Protein AF-A0A8J2S3T0-F1 (afdb_monomer)

Sequence (363 aa):
MFIMTDKDNEETDAELDESSQEDTEEKEHTSGGTSLLRNNKEVEEIVITAATVTIGGDSPGESNVHGKVVEALSGNKVLSPSDTNSEIYVVRPENTFVSDSNPNYIEIHFPDLLPFGRGGTGETRRIKISRKALLAYMLNLSTRQFQEVDFVLPMYDMVTRQQVSTIGFVRSKIPSHRRGADGSLSTKAEAFGQVSLEDMKKVCEHKINCAKIASKGGTLPPPPVSLDGVAAEFFNDITVATKQNQHSMAAAAENRGGVYAAHNSLGKAHIWFTFCPDDTKSFKILWYALGPDQSAIYKDQIPDGTIRFETLANHPVAGALNFERCLKLAIEYLIGWDRAANAPLKNRGVFGTPSGYLHIVED

Structure (mmCIF, N/CA/C/O backbone):
data_AF-A0A8J2S3T0-F1
#
_entry.id   AF-A0A8J2S3T0-F1
#
loop_
_atom_site.group_PDB
_atom_site.id
_atom_site.type_symbol
_atom_site.label_atom_id
_atom_site.label_alt_id
_atom_site.label_comp_id
_atom_site.label_asym_id
_atom_site.label_entity_id
_atom_site.label_seq_id
_atom_site.pdbx_PDB_ins_code
_atom_site.Cartn_x
_atom_site.Cartn_y
_atom_site.Cartn_z
_atom_site.occupancy
_atom_site.B_iso_or_equiv
_atom_site.auth_seq_id
_atom_site.auth_comp_id
_atom_site.auth_asym_id
_atom_site.auth_atom_id
_atom_site.pdbx_PDB_model_num
ATOM 1 N N . MET A 1 1 ? 13.978 -41.117 15.563 1.00 31.66 1 MET A N 1
ATOM 2 C CA . MET A 1 1 ? 14.519 -41.761 16.776 1.00 31.66 1 MET A CA 1
ATOM 3 C C . MET A 1 1 ? 16.031 -41.759 16.663 1.00 31.66 1 MET A C 1
ATOM 5 O O . MET A 1 1 ? 16.544 -42.601 15.953 1.00 31.66 1 MET A O 1
ATOM 9 N N . PHE A 1 2 ? 16.690 -40.771 17.266 1.00 21.70 2 PHE A N 1
ATOM 10 C CA . PHE A 1 2 ? 18.072 -40.766 17.772 1.00 21.70 2 PHE A CA 1
ATOM 11 C C . PHE A 1 2 ? 18.217 -39.452 18.568 1.00 21.70 2 PHE A C 1
ATOM 13 O O . PHE A 1 2 ? 17.563 -38.466 18.230 1.00 21.70 2 PHE A O 1
ATOM 20 N N . ILE A 1 3 ? 18.953 -39.485 19.677 1.00 20.75 3 ILE A N 1
ATOM 21 C CA . ILE A 1 3 ? 19.110 -38.412 20.682 1.00 20.75 3 ILE A CA 1
ATOM 22 C C . ILE A 1 3 ? 20.611 -38.348 21.030 1.00 20.75 3 ILE A C 1
ATOM 24 O O . ILE A 1 3 ? 21.311 -39.323 20.758 1.00 20.75 3 ILE A O 1
ATOM 28 N N . MET A 1 4 ? 21.032 -37.279 21.723 1.00 23.12 4 MET A N 1
ATOM 29 C CA . MET A 1 4 ? 22.310 -37.089 22.446 1.00 23.12 4 MET A CA 1
ATOM 30 C C . MET A 1 4 ? 23.426 -36.426 21.609 1.00 23.12 4 MET A C 1
ATOM 32 O O . MET A 1 4 ? 23.560 -36.731 20.429 1.00 23.12 4 MET A O 1
ATOM 36 N N . THR A 1 5 ? 24.244 -35.506 22.144 1.00 24.23 5 THR A N 1
ATOM 37 C CA . THR A 1 5 ? 24.280 -34.863 23.488 1.00 24.23 5 THR A CA 1
ATOM 38 C C . THR A 1 5 ? 25.159 -33.611 23.442 1.00 24.23 5 THR A C 1
ATOM 40 O O . THR A 1 5 ? 26.136 -33.605 22.696 1.00 24.23 5 THR A O 1
ATOM 43 N N . ASP A 1 6 ? 24.895 -32.640 24.318 1.00 24.62 6 ASP A N 1
ATOM 44 C CA . ASP A 1 6 ? 25.883 -31.631 24.721 1.00 24.62 6 ASP A CA 1
ATOM 45 C C . ASP A 1 6 ? 27.062 -32.258 25.480 1.00 24.62 6 ASP A C 1
ATOM 47 O O . ASP A 1 6 ? 26.906 -33.285 26.154 1.00 24.62 6 ASP A O 1
ATOM 51 N N . LYS A 1 7 ? 28.222 -31.595 25.430 1.00 26.06 7 LYS A N 1
ATOM 52 C CA . LYS A 1 7 ? 29.183 -31.611 26.536 1.00 26.06 7 LYS A CA 1
ATOM 53 C C . LYS A 1 7 ? 30.126 -30.415 26.481 1.00 26.06 7 LYS A C 1
ATOM 55 O O . LYS A 1 7 ? 30.784 -30.185 25.469 1.00 26.06 7 LYS A O 1
ATOM 60 N N . ASP A 1 8 ? 30.182 -29.716 27.602 1.00 23.73 8 ASP A N 1
ATOM 61 C CA . ASP A 1 8 ? 31.042 -28.570 27.868 1.00 23.73 8 ASP A CA 1
ATOM 62 C C . ASP A 1 8 ? 32.516 -28.973 28.018 1.00 23.73 8 ASP A C 1
ATOM 64 O O . ASP A 1 8 ? 32.830 -30.143 28.264 1.00 23.73 8 ASP A O 1
ATOM 68 N N . ASN A 1 9 ? 33.406 -27.982 27.923 1.00 26.11 9 ASN A N 1
ATOM 69 C CA . ASN A 1 9 ? 34.653 -27.950 28.688 1.00 26.11 9 ASN A CA 1
ATOM 70 C C . ASN A 1 9 ? 35.215 -26.514 28.743 1.00 26.11 9 ASN A C 1
ATOM 72 O O . ASN A 1 9 ? 35.666 -25.966 27.737 1.00 26.11 9 ASN A O 1
ATOM 76 N N . GLU A 1 10 ? 35.195 -25.957 29.951 1.00 23.69 10 GLU A N 1
ATOM 77 C CA . GLU A 1 10 ? 36.091 -24.920 30.489 1.00 23.69 10 GLU A CA 1
ATOM 78 C C . GLU A 1 10 ? 37.574 -25.412 30.398 1.00 23.69 10 GLU A C 1
ATOM 80 O O . GLU A 1 10 ? 37.806 -26.604 30.176 1.00 23.69 10 GLU A O 1
ATOM 85 N N . GLU A 1 11 ? 38.661 -24.639 30.534 1.00 24.61 11 GLU A N 1
ATOM 86 C CA . GLU A 1 11 ? 38.903 -23.221 30.869 1.00 24.61 11 GLU A CA 1
ATOM 87 C C . GLU A 1 11 ? 40.374 -22.843 30.508 1.00 24.61 11 GLU A C 1
ATOM 89 O O . GLU A 1 11 ? 41.080 -23.646 29.898 1.00 24.61 11 GLU A O 1
ATOM 94 N N . THR A 1 12 ? 40.829 -21.671 30.987 1.00 25.02 12 THR A N 1
ATOM 95 C CA . THR A 1 12 ? 42.215 -21.178 31.218 1.00 25.02 12 THR A CA 1
ATOM 96 C C . THR A 1 12 ? 42.825 -20.179 30.226 1.00 25.02 12 THR A C 1
ATOM 98 O O . THR A 1 12 ? 43.633 -20.526 29.366 1.00 25.02 12 THR A O 1
ATOM 101 N N . ASP A 1 13 ? 42.437 -18.916 30.409 1.00 23.12 13 ASP A N 1
ATOM 102 C CA . ASP A 1 13 ? 43.277 -17.790 30.860 1.00 23.12 13 ASP A CA 1
ATOM 103 C C . ASP A 1 13 ? 44.705 -17.595 30.322 1.00 23.12 13 ASP A C 1
ATOM 105 O O . ASP A 1 13 ? 45.625 -18.381 30.557 1.00 23.12 13 ASP A O 1
ATOM 109 N N . ALA A 1 14 ? 44.918 -16.387 29.793 1.00 26.08 14 ALA A N 1
ATOM 110 C CA . ALA A 1 14 ? 46.138 -15.615 30.011 1.00 26.08 14 ALA A CA 1
ATOM 111 C C . ALA A 1 14 ? 45.765 -14.124 30.119 1.00 26.08 14 ALA A C 1
ATOM 113 O O . ALA A 1 14 ? 45.415 -13.492 29.121 1.00 26.08 14 ALA A O 1
ATOM 114 N N . GLU A 1 15 ? 45.810 -13.579 31.336 1.00 24.52 15 GLU A N 1
ATOM 115 C CA . GLU A 1 15 ? 45.625 -12.150 31.617 1.00 24.52 15 GLU A CA 1
ATOM 116 C C . GLU A 1 15 ? 46.751 -11.299 31.005 1.00 24.52 15 GLU A C 1
ATOM 118 O O . GLU A 1 15 ? 47.899 -11.745 30.932 1.00 24.52 15 GLU A O 1
ATOM 123 N N . LEU A 1 16 ? 46.437 -10.043 30.665 1.00 26.28 16 LEU A N 1
ATOM 124 C CA . LEU A 1 16 ? 47.286 -8.884 30.977 1.00 26.28 16 LEU A CA 1
ATOM 125 C C . LEU A 1 16 ? 46.481 -7.570 30.849 1.00 26.28 16 LEU A C 1
ATOM 127 O O . LEU A 1 16 ? 46.079 -7.188 29.750 1.00 26.28 16 LEU A O 1
ATOM 131 N N . ASP A 1 17 ? 46.292 -6.891 31.988 1.00 23.34 17 ASP A N 1
ATOM 132 C CA . ASP A 1 17 ? 45.942 -5.459 32.135 1.00 23.34 17 ASP A CA 1
ATOM 133 C C . ASP A 1 17 ? 46.948 -4.543 31.372 1.00 23.34 17 ASP A C 1
ATOM 135 O O . ASP A 1 17 ? 47.989 -5.019 30.925 1.00 23.34 17 ASP A O 1
ATOM 139 N N . GLU A 1 18 ? 46.810 -3.229 31.129 1.00 26.05 18 GLU A N 1
ATOM 140 C CA . GLU A 1 18 ? 46.060 -2.079 31.690 1.00 26.05 18 GLU A CA 1
ATOM 141 C C . GLU A 1 18 ? 45.753 -1.063 30.545 1.00 26.05 18 GLU A C 1
ATOM 143 O O . GLU A 1 18 ? 46.426 -1.094 29.514 1.00 26.05 18 GLU A O 1
ATOM 148 N N . SER A 1 19 ? 44.897 -0.033 30.653 1.00 23.98 19 SER A N 1
ATOM 149 C CA . SER A 1 19 ? 43.706 0.246 31.487 1.00 23.98 19 SER A CA 1
ATOM 150 C C . SER A 1 19 ? 43.008 1.538 30.984 1.00 23.98 19 SER A C 1
ATOM 152 O O . SER A 1 19 ? 43.646 2.409 30.389 1.00 23.98 19 SER A O 1
ATOM 154 N N . SER A 1 20 ? 41.689 1.685 31.181 1.00 27.42 20 SER A N 1
ATOM 155 C CA . SER A 1 20 ? 40.972 2.975 31.371 1.00 27.42 20 SER A CA 1
ATOM 156 C C . SER A 1 20 ? 39.482 2.732 31.655 1.00 27.42 20 SER A C 1
ATOM 158 O O . SER A 1 20 ? 38.907 1.755 31.187 1.00 27.42 20 SER A O 1
ATOM 160 N N . GLN A 1 21 ? 38.887 3.581 32.498 1.00 26.25 21 GLN A N 1
ATOM 161 C CA . GLN A 1 21 ? 37.640 3.281 33.210 1.00 26.25 21 GLN A CA 1
ATOM 162 C C . GLN A 1 21 ? 36.359 3.436 32.382 1.00 26.25 21 GLN A C 1
ATOM 164 O O . GLN A 1 21 ? 36.278 4.221 31.439 1.00 26.25 21 GLN A O 1
ATOM 169 N N . GLU A 1 22 ? 35.356 2.681 32.823 1.00 23.48 22 GLU A N 1
ATOM 170 C CA . GLU A 1 22 ? 33.966 2.693 32.378 1.00 23.48 22 GLU A CA 1
ATOM 171 C C . GLU A 1 22 ? 33.294 4.060 32.594 1.00 23.48 22 GLU A C 1
ATOM 173 O O . GLU A 1 22 ? 33.450 4.671 33.650 1.00 23.48 22 GLU A O 1
ATOM 178 N N . ASP A 1 23 ? 32.439 4.452 31.648 1.00 24.53 23 ASP A N 1
ATOM 179 C CA . ASP A 1 23 ? 31.187 5.145 31.963 1.00 24.53 23 ASP A CA 1
ATOM 180 C C . ASP A 1 23 ? 30.041 4.244 31.479 1.00 24.53 23 ASP A C 1
ATOM 182 O O . ASP A 1 23 ? 29.960 3.875 30.302 1.00 24.53 23 ASP A O 1
ATOM 186 N N . THR A 1 24 ? 29.184 3.829 32.410 1.00 25.12 24 THR A N 1
ATOM 187 C CA . THR A 1 24 ? 28.168 2.795 32.180 1.00 25.12 24 THR A CA 1
ATOM 188 C C . THR A 1 24 ? 26.857 3.418 31.705 1.00 25.12 24 THR A C 1
ATOM 190 O O . THR A 1 24 ? 26.038 3.843 32.518 1.00 25.12 24 THR A O 1
ATOM 193 N N . GLU A 1 25 ? 26.611 3.425 30.393 1.00 28.55 25 GLU A N 1
ATOM 194 C CA . GLU A 1 25 ? 25.274 3.683 29.838 1.00 28.55 25 GLU A CA 1
ATOM 195 C C . GLU A 1 25 ? 24.584 2.372 29.436 1.00 28.55 25 GLU A C 1
ATOM 197 O O . GLU A 1 25 ? 25.005 1.682 28.501 1.00 28.55 25 GLU A O 1
ATOM 202 N N . GLU A 1 26 ? 23.481 2.049 30.118 1.00 26.92 26 GLU A N 1
ATOM 203 C CA . GLU A 1 26 ? 22.568 0.966 29.742 1.00 26.92 26 GLU A CA 1
ATOM 204 C C . GLU A 1 26 ? 21.943 1.251 28.366 1.00 26.92 26 GLU A C 1
ATOM 206 O O . GLU A 1 26 ? 20.945 1.963 28.239 1.00 26.92 26 GLU A O 1
ATOM 211 N N . LYS A 1 27 ? 22.512 0.676 27.302 1.00 26.28 27 LYS A N 1
ATOM 212 C CA . LYS A 1 27 ? 21.896 0.726 25.972 1.00 26.28 27 LYS A CA 1
ATOM 213 C C . LYS A 1 27 ? 20.780 -0.302 25.861 1.00 26.28 27 LYS A C 1
ATOM 215 O O . LYS A 1 27 ? 21.013 -1.463 25.526 1.00 26.28 27 LYS A O 1
ATOM 220 N N . GLU A 1 28 ? 19.549 0.161 26.066 1.00 26.83 28 GLU A N 1
ATOM 221 C CA . GLU A 1 28 ? 18.355 -0.546 25.607 1.00 26.83 28 GLU A CA 1
ATOM 222 C C . GLU A 1 28 ? 18.508 -0.924 24.123 1.00 26.83 28 GLU A C 1
ATOM 224 O O . GLU A 1 28 ? 18.739 -0.066 23.264 1.00 26.83 28 GLU A O 1
ATOM 229 N N . HIS A 1 29 ? 18.339 -2.209 23.801 1.00 24.81 29 HIS A N 1
ATOM 230 C CA . HIS A 1 29 ? 18.323 -2.698 22.421 1.00 24.81 29 HIS A CA 1
ATOM 231 C C . HIS A 1 29 ? 17.033 -2.273 21.696 1.00 24.81 29 HIS A C 1
ATOM 233 O O . HIS A 1 29 ? 16.142 -3.077 21.423 1.00 24.81 29 HIS A O 1
ATOM 239 N N . THR A 1 30 ? 16.945 -0.992 21.343 1.00 26.95 30 THR A N 1
ATOM 240 C CA . THR A 1 30 ? 15.929 -0.473 20.427 1.00 26.95 30 THR A CA 1
ATOM 241 C C . THR A 1 30 ? 16.407 -0.650 18.985 1.00 26.95 30 THR A C 1
ATOM 243 O O . THR A 1 30 ? 17.335 0.006 18.516 1.00 26.95 30 THR A O 1
ATOM 246 N N . SER A 1 31 ? 15.770 -1.558 18.241 1.00 31.44 31 SER A N 1
ATOM 247 C CA . SER A 1 31 ? 16.001 -1.713 16.800 1.00 31.44 31 SER A CA 1
ATOM 248 C C . SER A 1 31 ? 15.307 -0.583 16.027 1.00 31.44 31 SER A C 1
ATOM 250 O O . SER A 1 31 ? 14.270 -0.781 15.394 1.00 31.44 31 SER A O 1
ATOM 252 N N . GLY A 1 32 ? 15.867 0.620 16.118 1.00 28.81 32 GLY A N 1
ATOM 253 C CA . GLY A 1 32 ? 15.418 1.811 15.409 1.00 28.81 32 GLY A CA 1
ATOM 254 C C . GLY A 1 32 ? 16.594 2.760 15.241 1.00 28.81 32 GLY A C 1
ATOM 255 O O . GLY A 1 32 ? 17.134 3.257 16.224 1.00 28.81 32 GLY A O 1
ATOM 256 N N . GLY A 1 33 ? 17.025 2.982 13.998 1.00 27.86 33 GLY A N 1
ATOM 257 C CA . GLY A 1 33 ? 18.149 3.872 13.720 1.00 27.86 33 GLY A CA 1
ATOM 258 C C . GLY A 1 33 ? 17.879 5.297 14.212 1.00 27.86 33 GLY A C 1
ATOM 259 O O . GLY A 1 33 ? 16.763 5.803 14.106 1.00 27.86 33 GLY A O 1
ATOM 260 N N . THR A 1 34 ? 18.926 5.975 14.681 1.00 29.55 34 THR A N 1
ATOM 261 C CA . THR A 1 34 ? 18.890 7.354 15.210 1.00 29.55 34 THR A CA 1
ATOM 262 C C . THR A 1 34 ? 18.416 8.419 14.205 1.00 29.55 34 THR A C 1
ATOM 264 O O . THR A 1 34 ? 18.167 9.556 14.591 1.00 29.55 34 THR A O 1
ATOM 267 N N . SER A 1 35 ? 18.199 8.046 12.938 1.00 35.81 35 SER A N 1
ATOM 268 C CA . SER A 1 35 ? 17.763 8.893 11.815 1.00 35.81 35 SER A CA 1
ATOM 269 C C . SER A 1 35 ? 16.371 9.541 11.950 1.00 35.81 35 SER A C 1
ATOM 271 O O . SER A 1 35 ? 15.977 10.301 11.064 1.00 35.81 35 SER A O 1
ATOM 273 N N . LEU A 1 36 ? 15.594 9.234 12.996 1.00 32.06 36 LEU A N 1
ATOM 274 C CA . LEU A 1 36 ? 14.263 9.823 13.228 1.00 32.06 36 LEU A CA 1
ATOM 275 C C . LEU A 1 36 ? 14.232 10.876 14.347 1.00 32.06 36 LEU A C 1
ATOM 277 O O . LEU A 1 36 ? 13.223 11.561 14.507 1.00 32.06 36 LEU A O 1
ATOM 281 N N . LEU A 1 37 ? 15.331 11.058 15.085 1.00 31.27 37 LEU A N 1
ATOM 282 C CA . LEU A 1 37 ? 15.479 12.151 16.046 1.00 31.27 37 LEU A CA 1
ATOM 283 C C . LEU A 1 37 ? 16.106 13.364 15.353 1.00 31.27 37 LEU A C 1
ATOM 285 O O . LEU A 1 37 ? 17.286 13.651 15.544 1.00 31.27 37 LEU A O 1
ATOM 289 N N . ARG A 1 38 ? 15.298 14.079 14.557 1.00 34.69 38 ARG A N 1
ATOM 290 C CA . ARG A 1 38 ? 15.707 15.361 13.962 1.00 34.69 38 ARG A CA 1
ATOM 291 C C . ARG A 1 38 ? 16.149 16.310 15.065 1.00 34.69 38 ARG A C 1
ATOM 293 O O . ARG A 1 38 ? 15.337 16.725 15.895 1.00 34.69 38 ARG A O 1
ATOM 300 N N . ASN A 1 39 ? 17.428 16.652 15.073 1.00 32.75 39 ASN A N 1
ATOM 301 C CA . ASN A 1 39 ? 17.965 17.590 16.044 1.00 32.75 39 ASN A CA 1
ATOM 302 C C . ASN A 1 39 ? 17.693 19.012 15.533 1.00 32.75 39 ASN A C 1
ATOM 304 O O . ASN A 1 39 ? 17.832 19.266 14.340 1.00 32.75 39 ASN A O 1
ATOM 308 N N . ASN A 1 40 ? 17.332 19.966 16.400 1.00 36.84 40 ASN A N 1
ATOM 309 C CA . ASN A 1 40 ? 16.869 21.298 15.957 1.00 36.84 40 ASN A CA 1
ATOM 310 C C . ASN A 1 40 ? 17.893 22.084 15.103 1.00 36.84 40 ASN A C 1
ATOM 312 O O . ASN A 1 40 ? 17.518 23.055 14.457 1.00 36.84 40 ASN A O 1
ATOM 316 N N . LYS A 1 41 ? 19.165 21.660 15.076 1.00 35.00 41 LYS A N 1
ATOM 317 C CA . LYS A 1 41 ? 20.221 22.216 14.215 1.00 35.00 41 LYS A CA 1
ATOM 318 C C . LYS A 1 41 ? 20.139 21.777 12.746 1.00 35.00 41 LYS A C 1
ATOM 320 O O . LYS A 1 41 ? 20.577 22.521 11.882 1.00 35.00 41 LYS A O 1
ATOM 325 N N . GLU A 1 42 ? 19.547 20.622 12.437 1.00 36.06 42 GLU A N 1
ATOM 326 C CA . GLU A 1 42 ? 19.408 20.129 11.049 1.00 36.06 42 GLU A CA 1
ATOM 327 C C . GLU A 1 42 ? 18.385 20.938 10.229 1.00 36.06 42 GLU A C 1
ATOM 329 O O . GLU A 1 42 ? 18.308 20.808 9.011 1.00 36.06 42 GLU A O 1
ATOM 334 N N . VAL A 1 43 ? 17.601 21.799 10.886 1.00 40.97 43 VAL A N 1
ATOM 335 C CA . VAL A 1 43 ? 16.642 22.704 10.234 1.00 40.97 43 VAL A CA 1
ATOM 336 C C . VAL A 1 43 ? 17.351 23.868 9.521 1.00 40.97 43 VAL A C 1
ATOM 338 O O . VAL A 1 43 ? 16.787 24.439 8.591 1.00 40.97 43 VAL A O 1
ATOM 341 N N . GLU A 1 44 ? 18.583 24.209 9.916 1.00 34.72 44 GLU A N 1
ATOM 342 C CA . GLU A 1 44 ? 19.327 25.354 9.364 1.00 34.72 44 GLU A CA 1
ATOM 343 C C . GLU A 1 44 ? 20.124 25.016 8.084 1.00 34.72 44 GLU A C 1
ATOM 345 O O . GLU A 1 44 ? 20.471 25.927 7.335 1.00 34.72 44 GLU A O 1
ATOM 350 N N . GLU A 1 45 ? 20.344 23.730 7.770 1.00 35.16 45 GLU A N 1
ATOM 351 C CA . GLU A 1 45 ? 21.051 23.258 6.558 1.00 35.16 45 GLU A CA 1
ATOM 352 C C . GLU A 1 45 ? 20.135 22.519 5.558 1.00 35.16 45 GLU A C 1
ATOM 354 O O . GLU A 1 45 ? 20.562 21.627 4.823 1.00 35.16 45 GLU A O 1
ATOM 359 N N . ILE A 1 46 ? 18.858 22.911 5.467 1.00 36.09 46 ILE A N 1
ATOM 360 C CA . ILE A 1 46 ? 17.977 22.429 4.392 1.00 36.09 46 ILE A CA 1
ATOM 361 C C . ILE A 1 46 ? 18.404 23.072 3.063 1.00 36.09 46 ILE A C 1
ATOM 363 O O . ILE A 1 46 ? 17.938 24.149 2.685 1.00 36.09 46 ILE A O 1
ATOM 367 N N . VAL A 1 47 ? 19.270 22.383 2.316 1.00 32.34 47 VAL A N 1
ATOM 368 C CA . VAL A 1 47 ? 19.556 22.701 0.910 1.00 32.34 47 VAL A CA 1
ATOM 369 C C . VAL A 1 47 ? 18.327 22.342 0.074 1.00 32.34 47 VAL A C 1
ATOM 371 O O . VAL A 1 47 ? 18.153 21.201 -0.355 1.00 32.34 47 VAL A O 1
ATOM 374 N N . ILE A 1 48 ? 17.455 23.331 -0.141 1.00 31.44 48 ILE A N 1
ATOM 375 C CA . ILE A 1 48 ? 16.250 23.206 -0.970 1.00 31.44 48 ILE A CA 1
ATOM 376 C C . ILE A 1 48 ? 16.676 22.864 -2.403 1.00 31.44 48 ILE A C 1
ATOM 378 O O . ILE A 1 48 ? 17.127 23.726 -3.154 1.00 31.44 48 ILE A O 1
ATOM 382 N N . THR A 1 49 ? 16.547 21.590 -2.770 1.00 33.47 49 THR A N 1
ATOM 383 C CA . THR A 1 49 ? 17.000 21.051 -4.063 1.00 33.47 49 THR A CA 1
ATOM 384 C C . THR A 1 49 ? 15.973 21.278 -5.176 1.00 33.47 49 THR A C 1
ATOM 386 O O . THR A 1 49 ? 16.349 21.403 -6.338 1.00 33.47 49 THR A O 1
ATOM 389 N N . ALA A 1 50 ? 14.695 21.421 -4.812 1.00 30.89 50 ALA A N 1
ATOM 390 C CA . ALA A 1 50 ? 13.617 21.876 -5.681 1.00 30.89 50 ALA A CA 1
ATOM 391 C C . ALA A 1 50 ? 12.692 22.835 -4.911 1.00 30.89 50 ALA A C 1
ATOM 393 O O . ALA A 1 50 ? 12.249 22.535 -3.803 1.00 30.89 50 ALA A O 1
ATOM 394 N N . ALA A 1 51 ? 12.393 23.996 -5.498 1.00 31.50 51 ALA A N 1
ATOM 395 C CA . ALA A 1 51 ? 11.495 24.997 -4.928 1.00 31.50 51 ALA A CA 1
ATOM 396 C C . ALA A 1 51 ? 10.284 25.188 -5.848 1.00 31.50 51 ALA A C 1
ATOM 398 O O . ALA A 1 51 ? 10.343 25.941 -6.819 1.00 31.50 51 ALA A O 1
ATOM 399 N N . THR A 1 52 ? 9.174 24.515 -5.540 1.00 35.53 52 THR A N 1
ATOM 400 C CA . THR A 1 52 ? 7.928 24.707 -6.291 1.00 35.53 52 THR A CA 1
ATOM 401 C C . THR A 1 52 ? 7.238 25.995 -5.850 1.00 35.53 52 THR A C 1
ATOM 403 O O . THR A 1 52 ? 6.793 26.116 -4.709 1.00 35.53 52 THR A O 1
ATOM 406 N N . VAL A 1 53 ? 7.109 26.956 -6.766 1.00 36.75 53 VAL A N 1
ATOM 407 C CA . VAL A 1 53 ? 6.438 28.236 -6.506 1.00 36.75 53 VAL A CA 1
ATOM 408 C C . VAL A 1 53 ? 4.958 28.123 -6.859 1.00 36.75 53 VAL A C 1
ATOM 410 O O . VAL A 1 53 ? 4.572 28.250 -8.021 1.00 36.75 53 VAL A O 1
ATOM 413 N N . THR A 1 54 ? 4.102 27.929 -5.857 1.00 38.75 54 THR A N 1
ATOM 414 C CA . THR A 1 54 ? 2.656 28.051 -6.069 1.00 38.75 54 THR A CA 1
ATOM 415 C C . THR A 1 54 ? 2.239 29.519 -6.012 1.00 38.75 54 THR A C 1
ATOM 417 O O . THR A 1 54 ? 2.332 30.156 -4.967 1.00 38.75 54 THR A O 1
ATOM 420 N N . ILE A 1 55 ? 1.728 30.059 -7.119 1.00 39.88 55 ILE A N 1
ATOM 421 C CA . ILE A 1 55 ? 1.140 31.404 -7.144 1.00 39.88 55 ILE A CA 1
ATOM 422 C C . ILE A 1 55 ? -0.370 31.280 -6.908 1.00 39.88 55 ILE A C 1
ATOM 424 O O . ILE A 1 55 ? -1.145 31.093 -7.845 1.00 39.88 55 ILE A O 1
ATOM 428 N N . GLY A 1 56 ? -0.784 31.365 -5.642 1.00 33.78 56 GLY A N 1
ATOM 429 C CA . GLY A 1 56 ? -2.191 31.473 -5.253 1.00 33.78 56 GLY A CA 1
ATOM 430 C C . GLY A 1 56 ? -2.744 32.865 -5.571 1.00 33.78 56 GLY A C 1
ATOM 431 O O . GLY A 1 56 ? -2.458 33.832 -4.870 1.00 33.78 56 GLY A O 1
ATOM 432 N N . GLY A 1 57 ? -3.526 32.981 -6.644 1.00 35.34 57 GLY A N 1
ATOM 433 C CA . GLY A 1 57 ? -4.114 34.249 -7.078 1.00 35.34 57 GLY A CA 1
ATOM 434 C C . GLY A 1 57 ? -5.373 34.640 -6.303 1.00 35.34 57 GLY A C 1
ATOM 435 O O . GLY A 1 57 ? -6.465 34.550 -6.855 1.00 35.34 57 GLY A O 1
ATOM 436 N N . ASP A 1 58 ? -5.235 35.145 -5.074 1.00 40.62 58 ASP A N 1
ATOM 437 C CA . ASP A 1 58 ? -6.355 35.713 -4.293 1.00 40.62 58 ASP A CA 1
ATOM 438 C C . ASP A 1 58 ? -6.641 37.179 -4.702 1.00 40.62 58 ASP A C 1
ATOM 440 O O . ASP A 1 58 ? -6.717 38.105 -3.896 1.00 40.62 58 ASP A O 1
ATOM 444 N N . SER A 1 59 ? -6.695 37.417 -6.017 1.00 43.44 59 SER A N 1
ATOM 445 C CA . SER A 1 59 ? -6.853 38.736 -6.640 1.00 43.44 59 SER A CA 1
ATOM 446 C C . SER A 1 59 ? -8.129 38.779 -7.483 1.00 43.44 59 SER A C 1
ATOM 448 O O . SER A 1 59 ? -8.352 37.860 -8.275 1.00 43.44 59 SER A O 1
ATOM 450 N N . PRO A 1 60 ? -8.963 39.835 -7.380 1.00 40.91 60 PRO A N 1
ATOM 451 C CA . PRO A 1 60 ? -10.128 39.984 -8.244 1.00 40.91 60 PRO A CA 1
ATOM 452 C C . PRO A 1 60 ? -9.674 40.034 -9.707 1.00 40.91 60 PRO A C 1
ATOM 454 O O . PRO A 1 60 ? -8.700 40.707 -10.050 1.00 40.91 60 PRO A O 1
ATOM 457 N N . GLY A 1 61 ? -10.340 39.251 -10.554 1.00 49.00 61 GLY A N 1
ATOM 458 C CA . GLY A 1 61 ? -9.807 38.895 -11.863 1.00 49.00 61 GLY A CA 1
ATOM 459 C C . GLY A 1 61 ? -9.697 40.073 -12.827 1.00 49.00 61 GLY A C 1
ATOM 460 O O . GLY A 1 61 ? -10.718 40.582 -13.270 1.00 49.00 61 GLY A O 1
ATOM 461 N N . GLU A 1 62 ? -8.465 40.419 -13.214 1.00 43.53 62 GLU A N 1
ATOM 462 C CA . GLU A 1 62 ? -8.172 41.088 -14.497 1.00 43.53 62 GLU A CA 1
ATOM 463 C C . GLU A 1 62 ? -6.698 41.019 -14.956 1.00 43.53 62 GLU A C 1
ATOM 465 O O . GLU A 1 62 ? -6.388 41.442 -16.068 1.00 43.53 62 GLU A O 1
ATOM 470 N N . SER A 1 63 ? -5.772 40.436 -14.177 1.00 46.00 63 SER A N 1
ATOM 471 C CA . SER A 1 63 ? -4.395 40.193 -14.638 1.00 46.00 63 SER A CA 1
ATOM 472 C C . SER A 1 63 ? -4.057 38.699 -14.710 1.00 46.00 63 SER A C 1
ATOM 474 O O . SER A 1 63 ? -4.156 37.960 -13.734 1.00 46.00 63 SER A O 1
ATOM 476 N N . ASN A 1 64 ? -3.629 38.241 -15.891 1.00 46.97 64 ASN A N 1
ATOM 477 C CA . ASN A 1 64 ? -3.078 36.898 -16.081 1.00 46.97 64 ASN A CA 1
ATOM 478 C C . ASN A 1 64 ? -1.625 36.865 -15.571 1.00 46.97 64 ASN A C 1
ATOM 480 O O . ASN A 1 64 ? -0.676 36.905 -16.356 1.00 46.97 64 ASN A O 1
ATOM 484 N N . VAL A 1 65 ? -1.462 36.855 -14.244 1.00 50.78 65 VAL A N 1
ATOM 485 C CA . VAL A 1 65 ? -0.147 36.874 -13.576 1.00 50.78 65 VAL A CA 1
ATOM 486 C C . VAL A 1 65 ? 0.702 35.671 -14.005 1.00 50.78 65 VAL A C 1
ATOM 488 O O . VAL A 1 65 ? 1.882 35.832 -14.306 1.00 50.78 65 VAL A O 1
ATOM 491 N N . HIS A 1 66 ? 0.086 34.491 -14.140 1.00 44.75 66 HIS A N 1
ATOM 492 C CA . HIS A 1 66 ? 0.757 33.276 -14.612 1.00 44.75 66 HIS A CA 1
ATOM 493 C C . HIS A 1 66 ? 1.370 33.447 -16.009 1.00 44.75 66 HIS A C 1
ATOM 495 O O . HIS A 1 66 ? 2.513 33.053 -16.218 1.00 44.75 66 HIS A O 1
ATOM 501 N N . GLY A 1 67 ? 0.654 34.081 -16.948 1.00 45.38 67 GLY A N 1
ATOM 502 C CA . GLY A 1 67 ? 1.173 34.351 -18.293 1.00 45.38 67 GLY A CA 1
ATOM 503 C C . GLY A 1 67 ? 2.452 35.193 -18.279 1.00 45.38 67 GLY A C 1
ATOM 504 O O . GLY A 1 67 ? 3.429 34.826 -18.925 1.00 45.38 67 GLY A O 1
ATOM 505 N N . LYS A 1 68 ? 2.477 36.266 -17.477 1.00 50.78 68 LYS A N 1
ATOM 506 C CA . LYS A 1 68 ? 3.648 37.152 -17.340 1.00 50.78 68 LYS A CA 1
ATOM 507 C C . LYS A 1 68 ? 4.855 36.452 -16.710 1.00 50.78 68 LYS A C 1
ATOM 509 O O . LYS A 1 68 ? 5.980 36.650 -17.156 1.00 50.78 68 LYS A O 1
ATOM 514 N N . VAL A 1 69 ? 4.627 35.626 -15.688 1.00 48.50 69 VAL A N 1
ATOM 515 C CA . VAL A 1 69 ? 5.702 34.895 -14.995 1.00 48.50 69 VAL A CA 1
ATOM 516 C C . VAL A 1 69 ? 6.293 33.797 -15.885 1.00 48.50 69 VAL A C 1
ATOM 518 O O . VAL A 1 69 ? 7.510 33.643 -15.927 1.00 48.50 69 VAL A O 1
ATOM 521 N N . VAL A 1 70 ? 5.468 33.082 -16.660 1.00 48.81 70 VAL A N 1
ATOM 522 C CA . VAL A 1 70 ? 5.955 32.103 -17.651 1.00 48.81 70 VAL A CA 1
ATOM 523 C C . VAL A 1 70 ? 6.766 32.789 -18.755 1.00 48.81 70 VAL A C 1
ATOM 525 O O . VAL A 1 70 ? 7.828 32.295 -19.125 1.00 48.81 70 VAL A O 1
ATOM 528 N N . GLU A 1 71 ? 6.321 33.949 -19.242 1.00 48.47 71 GLU A N 1
ATOM 529 C CA . GLU A 1 71 ? 7.057 34.735 -20.239 1.00 48.47 71 GLU A CA 1
ATOM 530 C C . GLU A 1 71 ? 8.428 35.189 -19.694 1.00 48.47 71 GLU A C 1
ATOM 532 O O . GLU A 1 71 ? 9.443 35.015 -20.370 1.00 48.47 71 GLU A O 1
ATOM 537 N N . ALA A 1 72 ? 8.490 35.635 -18.432 1.00 48.12 72 ALA A N 1
ATOM 538 C CA . ALA A 1 72 ? 9.735 35.998 -17.749 1.00 48.12 72 ALA A CA 1
ATOM 539 C C . ALA A 1 72 ? 10.693 34.808 -17.520 1.00 48.12 72 ALA A C 1
ATOM 541 O O . ALA A 1 72 ? 11.898 34.957 -17.715 1.00 48.12 72 ALA A O 1
ATOM 542 N N . LEU A 1 73 ? 10.179 33.630 -17.145 1.00 46.41 73 LEU A N 1
ATOM 543 C CA . LEU A 1 73 ? 10.984 32.419 -16.910 1.00 46.41 73 LEU A CA 1
ATOM 544 C C . LEU A 1 73 ? 11.444 31.733 -18.207 1.00 46.41 73 LEU A C 1
ATOM 546 O O . LEU A 1 73 ? 12.483 31.079 -18.223 1.00 46.41 73 LEU A O 1
ATOM 550 N N . SER A 1 74 ? 10.701 31.888 -19.307 1.00 45.78 74 SER A N 1
ATOM 551 C CA . SER A 1 74 ? 11.051 31.300 -20.610 1.00 45.78 74 SER A CA 1
ATOM 552 C C . SER A 1 74 ? 12.237 31.985 -21.311 1.00 45.78 74 SER A C 1
ATOM 554 O O . SER A 1 74 ? 12.820 31.433 -22.247 1.00 45.78 74 SER A O 1
ATOM 556 N N . GLY A 1 75 ? 12.622 33.183 -20.859 1.00 41.28 75 GLY A N 1
ATOM 557 C CA . GLY A 1 75 ? 13.792 33.896 -21.352 1.00 41.28 75 GLY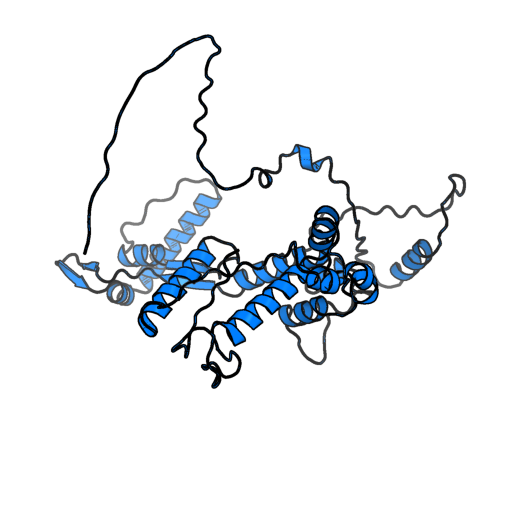 A CA 1
ATOM 558 C C . GLY A 1 75 ? 15.064 33.499 -20.605 1.00 41.28 75 GLY A C 1
ATOM 559 O O . GLY A 1 75 ? 15.288 33.965 -19.493 1.00 41.28 75 GLY A O 1
ATOM 560 N N . ASN A 1 76 ? 15.963 32.751 -21.258 1.00 39.19 76 ASN A N 1
ATOM 561 C CA . ASN A 1 76 ? 17.338 32.496 -20.791 1.00 39.19 76 ASN A CA 1
ATOM 562 C C . ASN A 1 76 ? 18.209 33.779 -20.806 1.00 39.19 76 ASN A C 1
ATOM 564 O O . ASN A 1 76 ? 19.204 33.879 -21.526 1.00 39.19 76 ASN A O 1
ATOM 568 N N . LYS A 1 77 ? 17.839 34.786 -20.009 1.00 38.53 77 LYS A N 1
ATOM 569 C CA . LYS A 1 77 ? 18.663 35.956 -19.701 1.00 38.53 77 LYS A CA 1
ATOM 570 C C . LYS A 1 77 ? 19.273 35.798 -18.315 1.00 38.53 77 LYS A C 1
ATOM 572 O O . LYS A 1 77 ? 18.623 36.050 -17.305 1.00 38.53 77 LYS A O 1
ATOM 577 N N . VAL A 1 78 ? 20.565 35.482 -18.282 1.00 39.62 78 VAL A N 1
ATOM 578 C CA . VAL A 1 78 ? 21.403 35.794 -17.119 1.00 39.62 78 VAL A CA 1
ATOM 579 C C . VAL A 1 78 ? 21.434 37.319 -16.996 1.00 39.62 78 VAL A C 1
ATOM 581 O O . VAL A 1 78 ? 22.057 37.997 -17.812 1.00 39.62 78 VAL A O 1
ATOM 584 N N . LEU A 1 79 ? 20.701 37.865 -16.024 1.00 38.53 79 LEU A N 1
ATOM 585 C CA . LEU A 1 79 ? 20.630 39.305 -15.789 1.00 38.53 79 LEU A CA 1
ATOM 586 C C . LEU A 1 79 ? 21.960 39.799 -15.208 1.00 38.53 79 LEU A C 1
ATOM 588 O O . LEU A 1 79 ? 22.324 39.471 -14.079 1.00 38.53 79 LEU A O 1
ATOM 592 N N . SER A 1 80 ? 22.689 40.603 -15.981 1.00 36.34 80 SER A N 1
ATOM 593 C CA . SER A 1 80 ? 23.848 41.346 -15.484 1.00 36.34 80 SER A CA 1
ATOM 594 C C . SER A 1 80 ? 23.402 42.498 -14.564 1.00 36.34 80 SER A C 1
ATOM 596 O O . SER A 1 80 ? 22.338 43.069 -14.810 1.00 36.34 80 SER A O 1
ATOM 598 N N . PRO A 1 81 ? 24.195 42.915 -13.551 1.00 41.38 81 PRO A N 1
ATOM 599 C CA . PRO A 1 81 ? 23.722 43.780 -12.452 1.00 41.38 81 PRO A CA 1
ATOM 600 C C . PRO A 1 81 ? 23.378 45.244 -12.804 1.00 41.38 81 PRO A C 1
ATOM 602 O O . PRO A 1 81 ? 23.259 46.073 -11.906 1.00 41.38 81 PRO A O 1
ATOM 605 N N . SER A 1 82 ? 23.283 45.593 -14.089 1.00 41.81 82 SER A N 1
ATOM 606 C CA . SER A 1 82 ? 23.138 46.963 -14.598 1.00 41.81 82 SER A CA 1
ATOM 607 C C . SER A 1 82 ? 21.726 47.338 -15.065 1.00 41.81 82 SER A C 1
ATOM 609 O O . SER A 1 82 ? 21.476 48.520 -15.294 1.00 41.81 82 SER A O 1
ATOM 611 N N . ASP A 1 83 ? 20.805 46.380 -15.203 1.00 42.59 83 ASP A N 1
ATOM 612 C CA . ASP A 1 83 ? 19.445 46.637 -15.702 1.00 42.59 83 ASP A CA 1
ATOM 613 C C . ASP A 1 83 ? 18.491 47.000 -14.547 1.00 42.59 83 ASP A C 1
ATOM 615 O O . ASP A 1 83 ? 17.738 46.175 -14.033 1.00 42.59 83 ASP A O 1
ATOM 619 N N . THR A 1 84 ? 18.498 48.273 -14.144 1.00 41.97 84 THR A N 1
ATOM 620 C CA . THR A 1 84 ? 17.769 48.833 -12.982 1.00 41.97 84 THR A CA 1
ATOM 621 C C . THR A 1 84 ? 16.233 48.883 -13.092 1.00 41.97 84 THR A C 1
ATOM 623 O O . THR A 1 84 ? 15.592 49.612 -12.342 1.00 41.97 84 THR A O 1
ATOM 626 N N . ASN A 1 85 ? 15.628 48.094 -13.984 1.00 44.00 85 ASN A N 1
ATOM 627 C CA . ASN A 1 85 ? 14.173 47.967 -14.157 1.00 44.00 85 ASN A CA 1
ATOM 628 C C . ASN A 1 85 ? 13.688 46.501 -14.220 1.00 44.00 85 ASN A C 1
ATOM 630 O O . ASN A 1 85 ? 12.577 46.234 -14.675 1.00 44.00 85 ASN A O 1
ATOM 634 N N . SER A 1 86 ? 14.489 45.532 -13.762 1.00 42.53 86 SER A N 1
ATOM 635 C CA . SER A 1 86 ? 13.995 44.171 -13.529 1.00 42.53 86 SER A CA 1
ATOM 636 C C . SER A 1 86 ? 13.050 44.145 -12.320 1.00 42.53 86 SER A C 1
ATOM 638 O O . SER A 1 86 ? 13.491 44.377 -11.192 1.00 42.53 86 SER A O 1
ATOM 640 N N . GLU A 1 87 ? 11.769 43.830 -12.532 1.00 43.41 87 GLU A N 1
ATOM 641 C CA . GLU A 1 87 ? 10.839 43.507 -11.443 1.00 43.41 87 GLU A CA 1
ATOM 642 C C . GLU A 1 87 ? 11.396 42.319 -10.640 1.00 43.41 87 GLU A C 1
ATOM 644 O O . GLU A 1 87 ? 11.490 41.199 -11.142 1.00 43.41 87 GLU A O 1
ATOM 649 N N . ILE A 1 88 ? 11.806 42.558 -9.390 1.00 42.81 88 ILE A N 1
ATOM 650 C CA . ILE A 1 88 ? 12.333 41.504 -8.518 1.00 42.81 88 ILE A CA 1
ATOM 651 C C . ILE A 1 88 ? 11.148 40.723 -7.944 1.00 42.81 88 ILE A C 1
ATOM 653 O O . ILE A 1 88 ? 10.529 41.132 -6.960 1.00 42.81 88 ILE A O 1
ATOM 657 N N . TYR A 1 89 ? 10.842 39.579 -8.554 1.00 43.09 89 TYR A N 1
ATOM 658 C CA . TYR A 1 89 ? 9.844 38.636 -8.055 1.00 43.09 89 TYR A CA 1
ATOM 659 C C . TYR A 1 89 ? 10.371 37.928 -6.798 1.00 43.09 89 TYR A C 1
ATOM 661 O O . TYR A 1 89 ? 11.067 36.917 -6.868 1.00 43.09 89 TYR A O 1
ATOM 669 N N . VAL A 1 90 ? 10.050 38.477 -5.623 1.00 39.88 90 VAL A N 1
ATOM 670 C CA . VAL A 1 90 ? 10.409 37.876 -4.330 1.00 39.88 90 VAL A CA 1
ATOM 671 C C . VAL A 1 90 ? 9.458 36.722 -4.022 1.00 39.88 90 VAL A C 1
ATOM 673 O O . VAL A 1 90 ? 8.383 36.925 -3.456 1.00 39.88 90 VAL A O 1
ATOM 676 N N . VAL A 1 91 ? 9.877 35.502 -4.355 1.00 48.34 91 VAL A N 1
ATOM 677 C CA . VAL A 1 91 ? 9.239 34.279 -3.858 1.00 48.34 91 VAL A CA 1
ATOM 678 C C . VAL A 1 91 ? 9.388 34.245 -2.337 1.00 48.34 91 VAL A C 1
ATOM 680 O O . VAL A 1 91 ? 10.503 34.251 -1.817 1.00 48.34 91 VAL A O 1
ATOM 683 N N . ARG A 1 92 ? 8.267 34.221 -1.611 1.00 41.34 92 ARG A N 1
ATOM 684 C CA . ARG A 1 92 ? 8.245 34.010 -0.158 1.00 41.34 92 ARG A CA 1
ATOM 685 C C . ARG A 1 92 ? 7.553 32.683 0.140 1.00 41.34 92 ARG A C 1
ATOM 687 O O . ARG A 1 92 ? 6.521 32.427 -0.479 1.00 41.34 92 ARG A O 1
ATOM 694 N N . PRO A 1 93 ? 8.069 31.864 1.073 1.00 50.41 93 PRO A N 1
ATOM 695 C CA . PRO A 1 93 ? 7.319 30.717 1.559 1.00 50.41 93 PRO A CA 1
ATOM 696 C C . PRO A 1 93 ? 6.025 31.205 2.219 1.00 50.41 93 PRO A C 1
ATOM 698 O O . PRO A 1 93 ? 6.023 32.187 2.966 1.00 50.41 93 PRO A O 1
ATOM 701 N N . GLU A 1 94 ? 4.921 30.529 1.925 1.00 51.41 94 GLU A N 1
ATOM 702 C CA . GLU A 1 94 ? 3.647 30.785 2.587 1.00 51.41 94 GLU A CA 1
ATOM 703 C C . GLU A 1 94 ? 3.709 30.221 4.017 1.00 51.41 94 GLU A C 1
ATOM 705 O O . GLU A 1 94 ? 4.086 29.067 4.218 1.00 51.41 94 GLU A O 1
ATOM 710 N N . ASN A 1 95 ? 3.334 31.011 5.029 1.00 58.25 95 ASN A N 1
ATOM 711 C CA . ASN A 1 95 ? 3.308 30.538 6.426 1.00 58.25 95 ASN A CA 1
ATOM 712 C C . ASN A 1 95 ? 2.131 29.579 6.708 1.00 58.25 95 ASN A C 1
ATOM 714 O O . ASN A 1 95 ? 2.021 29.017 7.799 1.00 58.25 95 ASN A O 1
ATOM 718 N N . THR A 1 96 ? 1.226 29.423 5.745 1.00 60.09 96 THR A N 1
ATOM 719 C CA . THR A 1 96 ? 0.037 28.577 5.789 1.00 60.09 96 THR A CA 1
ATOM 720 C C . THR A 1 96 ? 0.323 27.248 5.098 1.00 60.09 96 THR A C 1
ATOM 722 O O . THR A 1 96 ? 0.361 27.158 3.876 1.00 60.09 96 THR A O 1
ATOM 725 N N . PHE A 1 97 ? 0.496 26.182 5.885 1.00 63.97 97 PHE A N 1
ATOM 726 C CA . PHE A 1 97 ? 0.613 24.827 5.344 1.00 63.97 97 PHE A CA 1
ATOM 727 C C . PHE A 1 97 ? -0.669 24.438 4.597 1.00 63.97 97 PHE A C 1
ATOM 729 O O . PHE A 1 97 ? -1.744 24.330 5.195 1.00 63.97 97 PHE A O 1
ATOM 736 N N . VAL A 1 98 ? -0.551 24.184 3.294 1.00 67.25 98 VAL A N 1
ATOM 737 C CA . VAL A 1 98 ? -1.658 23.667 2.486 1.00 67.25 98 VAL A CA 1
ATOM 738 C C . VAL A 1 98 ? -1.991 22.251 2.960 1.00 67.25 98 VAL A C 1
ATOM 740 O O . VAL A 1 98 ? -1.171 21.337 2.896 1.00 67.25 98 VAL A O 1
ATOM 743 N N . SER A 1 99 ? -3.213 22.055 3.453 1.00 75.50 99 SER A N 1
ATOM 744 C CA . SER A 1 99 ? -3.679 20.735 3.883 1.00 75.50 99 SER A CA 1
ATOM 745 C C . SER A 1 99 ? -3.922 19.809 2.687 1.00 75.50 99 SER A C 1
ATOM 747 O O . SER A 1 99 ? -4.564 20.200 1.714 1.00 75.50 99 SER A O 1
ATOM 749 N N . ASP A 1 100 ? -3.539 18.539 2.829 1.00 73.12 100 ASP A N 1
ATOM 750 C CA . ASP A 1 100 ? -3.880 17.421 1.931 1.00 73.12 100 ASP A CA 1
ATOM 751 C C . ASP A 1 100 ? -5.396 17.122 1.825 1.00 73.12 100 ASP A C 1
ATOM 753 O O . ASP A 1 100 ? -5.857 16.319 1.003 1.00 73.12 100 ASP A O 1
ATOM 757 N N . SER A 1 101 ? -6.204 17.797 2.645 1.00 75.25 101 SER A N 1
ATOM 758 C CA . SER A 1 101 ? -7.661 17.821 2.537 1.00 75.25 101 SER A CA 1
ATOM 759 C C . SER A 1 101 ? -8.162 18.780 1.449 1.00 75.25 101 SER A C 1
ATOM 761 O O . SER A 1 101 ? -9.284 18.601 0.968 1.00 75.25 101 SER A O 1
ATOM 763 N N . ASN A 1 102 ? -7.345 19.751 1.016 1.00 81.25 102 ASN A N 1
ATOM 764 C CA . ASN A 1 102 ? -7.666 20.672 -0.076 1.00 81.25 102 ASN A CA 1
ATOM 765 C C . ASN A 1 102 ? -7.970 19.875 -1.364 1.00 81.25 102 ASN A C 1
ATOM 767 O O . ASN A 1 102 ? -7.144 19.062 -1.783 1.00 81.25 102 ASN A O 1
ATOM 771 N N . PRO A 1 103 ? -9.131 20.071 -2.022 1.00 79.88 103 PRO A N 1
ATOM 772 C CA . PRO A 1 103 ? -9.436 19.407 -3.289 1.00 79.88 103 PRO A CA 1
ATOM 773 C C . PRO A 1 103 ? -8.346 19.587 -4.351 1.00 79.88 103 PRO A C 1
ATOM 775 O O . PRO A 1 103 ? -8.051 18.626 -5.062 1.00 79.88 103 PRO A O 1
ATOM 778 N N . ASN A 1 104 ? -7.729 20.772 -4.389 1.00 83.06 104 ASN A N 1
ATOM 779 C CA . ASN A 1 104 ? -6.753 21.195 -5.391 1.00 83.06 104 ASN A CA 1
ATOM 780 C C . ASN A 1 104 ? -5.293 20.980 -4.937 1.00 83.06 104 ASN A C 1
ATOM 782 O O . ASN A 1 104 ? -4.387 21.622 -5.460 1.00 83.06 104 ASN A O 1
ATOM 786 N N . TYR A 1 10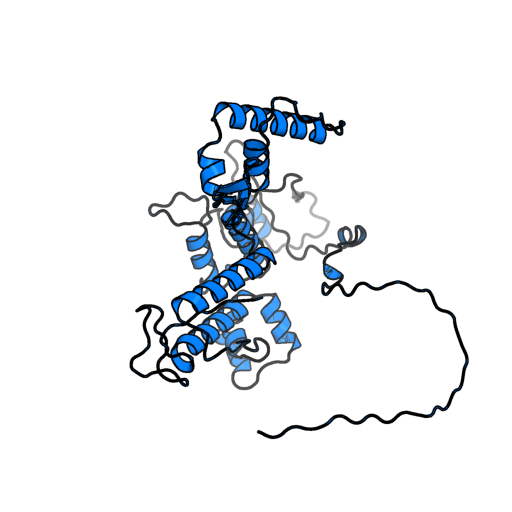5 ? -5.057 20.138 -3.921 1.00 84.50 105 TYR A N 1
ATOM 787 C CA . TYR A 1 105 ? -3.737 19.936 -3.310 1.00 84.50 105 TYR A CA 1
ATOM 788 C C . TYR A 1 105 ? -2.643 19.612 -4.342 1.00 84.50 105 TYR A C 1
ATOM 790 O O . TYR A 1 105 ? -1.579 20.223 -4.326 1.00 84.50 105 TYR A O 1
ATOM 798 N N . ILE A 1 106 ? -2.911 18.696 -5.277 1.00 86.44 106 ILE A N 1
ATOM 799 C CA . ILE A 1 106 ? -1.907 18.252 -6.255 1.00 86.44 106 ILE A CA 1
ATOM 800 C C . ILE A 1 106 ? -1.663 19.335 -7.314 1.00 86.44 106 ILE A C 1
ATOM 802 O O . ILE A 1 106 ? -0.526 19.598 -7.687 1.00 86.44 106 ILE A O 1
ATOM 806 N N . GLU A 1 107 ? -2.737 19.979 -7.772 1.00 86.00 107 GLU A N 1
ATOM 807 C CA . GLU A 1 107 ? -2.727 21.069 -8.752 1.00 86.00 107 GLU A CA 1
ATOM 808 C C . GLU A 1 107 ? -1.922 22.288 -8.266 1.00 86.00 107 GLU A C 1
ATOM 810 O O . GLU A 1 107 ? -1.332 23.003 -9.071 1.00 86.00 107 GLU A O 1
ATOM 815 N N . ILE A 1 108 ? -1.907 22.505 -6.949 1.00 82.25 108 ILE A N 1
ATOM 816 C CA . ILE A 1 108 ? -1.144 23.538 -6.242 1.00 82.25 108 ILE A CA 1
ATOM 817 C C . ILE A 1 108 ? 0.322 23.106 -6.089 1.00 82.25 108 ILE A C 1
ATOM 819 O O . ILE A 1 108 ? 1.222 23.825 -6.514 1.00 82.25 108 ILE A O 1
ATOM 823 N N . HIS A 1 109 ? 0.570 21.918 -5.528 1.00 80.75 109 HIS A N 1
ATOM 824 C CA . HIS A 1 109 ? 1.922 21.470 -5.176 1.00 80.75 109 HIS A CA 1
ATOM 825 C C . HIS A 1 109 ? 2.791 20.992 -6.342 1.00 80.75 109 HIS A C 1
ATOM 827 O O . HIS A 1 109 ? 3.996 20.868 -6.153 1.00 80.75 109 HIS A O 1
ATOM 833 N N . PHE A 1 110 ? 2.219 20.706 -7.514 1.00 87.00 110 PHE A N 1
ATOM 834 C CA . PHE A 1 110 ? 2.964 20.174 -8.659 1.00 87.00 110 PHE A CA 1
ATOM 835 C C . PHE A 1 110 ? 2.544 20.846 -9.982 1.00 87.00 110 PHE A C 1
ATOM 837 O O . PHE A 1 110 ? 2.038 20.167 -10.880 1.00 87.00 110 PHE A O 1
ATOM 844 N N . PRO A 1 111 ? 2.743 22.171 -10.139 1.00 83.62 111 PRO A N 1
ATOM 845 C CA . PRO A 1 111 ? 2.343 22.914 -11.335 1.00 83.62 111 PRO A CA 1
ATOM 846 C C . PRO A 1 111 ? 3.100 22.456 -12.592 1.00 83.62 111 PRO A C 1
ATOM 848 O O . PRO A 1 111 ? 2.543 22.511 -13.687 1.00 83.62 111 PRO A O 1
ATOM 851 N N . ASP A 1 112 ? 4.324 21.944 -12.435 1.00 83.88 112 ASP A N 1
ATOM 852 C CA . ASP A 1 112 ? 5.144 21.412 -13.531 1.00 83.88 112 ASP A CA 1
ATOM 853 C C . ASP A 1 112 ? 4.624 20.055 -14.041 1.00 83.88 112 ASP A C 1
ATOM 855 O O . ASP A 1 112 ? 4.714 19.750 -15.231 1.00 83.88 112 ASP A O 1
ATOM 859 N N . LEU A 1 113 ? 4.022 19.252 -13.152 1.00 87.25 113 LEU A N 1
ATOM 860 C CA . LEU A 1 113 ? 3.380 17.976 -13.495 1.00 87.25 113 LEU A CA 1
ATOM 861 C C . LEU A 1 113 ? 1.928 18.161 -13.965 1.00 87.25 113 LEU A C 1
ATOM 863 O O . LEU A 1 113 ? 1.422 17.373 -14.766 1.00 87.25 113 LEU A O 1
ATOM 867 N N . LEU A 1 114 ? 1.249 19.192 -13.455 1.00 87.00 114 LEU A N 1
ATOM 868 C CA . LEU A 1 114 ? -0.151 19.526 -13.715 1.00 87.00 114 LEU A CA 1
ATOM 869 C C . LEU A 1 114 ? -0.275 20.958 -14.266 1.00 87.00 114 LEU A C 1
ATOM 871 O O . LEU A 1 114 ? -0.833 21.841 -13.600 1.00 87.00 114 LEU A O 1
ATOM 875 N N . PRO A 1 115 ? 0.217 21.206 -15.497 1.00 77.88 115 PRO A N 1
ATOM 876 C CA . PRO A 1 115 ? 0.213 22.534 -16.089 1.00 77.88 115 PRO A CA 1
ATOM 877 C C . PRO A 1 115 ? -1.204 23.108 -16.159 1.00 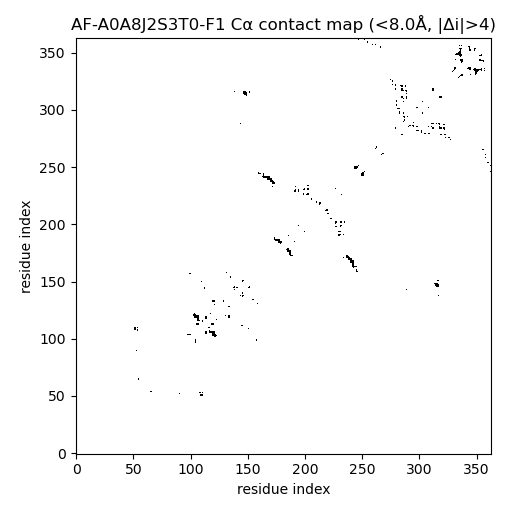77.88 115 PRO A C 1
ATOM 879 O O . PRO A 1 115 ? -2.189 22.403 -16.401 1.00 77.88 115 PRO A O 1
ATOM 882 N N . PHE A 1 116 ? -1.297 24.422 -15.952 1.00 78.62 116 PHE A N 1
ATOM 883 C CA . PHE A 1 116 ? -2.553 25.178 -15.846 1.00 78.62 116 PHE A CA 1
ATOM 884 C C . PHE A 1 116 ? -3.453 24.790 -14.654 1.00 78.62 116 PHE A C 1
ATOM 886 O O . PHE A 1 116 ? -4.621 25.179 -14.638 1.00 78.62 116 PHE A O 1
ATOM 893 N N . GLY A 1 117 ? -2.945 24.043 -13.663 1.00 74.94 117 GLY A N 1
ATOM 894 C CA . GLY A 1 117 ? -3.697 23.683 -12.455 1.00 74.94 117 GLY A CA 1
ATOM 895 C C . GLY A 1 117 ? -4.874 22.741 -12.730 1.00 74.94 117 GLY A C 1
ATOM 896 O O . GLY A 1 117 ? -5.928 22.856 -12.106 1.00 74.94 117 GLY A O 1
ATOM 897 N N . ARG A 1 118 ? -4.730 21.840 -13.711 1.00 81.56 118 ARG A N 1
ATOM 898 C CA . ARG A 1 118 ? -5.765 20.877 -14.129 1.00 81.56 118 ARG A CA 1
ATOM 899 C C . ARG A 1 118 ? -5.274 19.441 -13.994 1.00 81.56 118 ARG A C 1
ATOM 901 O O . ARG A 1 118 ? -4.081 19.187 -13.943 1.00 81.56 118 ARG A O 1
ATOM 908 N N . GLY A 1 119 ? -6.194 18.479 -13.968 1.00 81.81 119 GLY A N 1
ATOM 909 C CA . GLY A 1 119 ? -5.863 17.055 -13.933 1.00 81.81 119 GLY A CA 1
ATOM 910 C C . GLY A 1 119 ? -5.674 16.448 -12.540 1.00 81.81 119 GLY A C 1
ATOM 911 O O . GLY A 1 119 ? -5.650 15.221 -12.446 1.00 81.81 119 GLY A O 1
ATOM 912 N N . GLY A 1 120 ? -5.630 17.236 -11.461 1.00 85.62 120 GLY A N 1
ATOM 913 C CA . GLY A 1 120 ? -5.537 16.731 -10.084 1.00 85.62 120 GLY A CA 1
ATOM 914 C C . GLY A 1 120 ? -6.887 16.353 -9.455 1.00 85.62 120 GLY A C 1
ATOM 915 O O . GLY A 1 120 ? -7.877 16.092 -10.150 1.00 85.62 120 GLY A O 1
ATOM 916 N N . THR A 1 121 ? -6.937 16.209 -8.130 1.00 83.12 121 THR A N 1
ATOM 917 C CA . THR A 1 121 ? -8.079 15.563 -7.455 1.00 83.12 121 THR A CA 1
ATOM 918 C C . THR A 1 121 ? -9.343 16.411 -7.357 1.00 83.12 121 THR A C 1
ATOM 920 O O . THR A 1 121 ? -10.409 15.837 -7.122 1.00 83.12 121 THR A O 1
ATOM 923 N N . GLY A 1 122 ? -9.249 17.730 -7.530 1.00 80.62 122 GLY A N 1
ATOM 924 C CA . GLY A 1 122 ? -10.371 18.657 -7.369 1.00 80.62 122 GLY A CA 1
ATOM 925 C C . GLY A 1 122 ? -11.209 18.819 -8.634 1.00 80.62 122 GLY A C 1
ATOM 926 O O . GLY A 1 122 ? -12.397 19.135 -8.556 1.00 80.62 122 GLY A O 1
ATOM 927 N N . GLU A 1 123 ? -10.618 18.562 -9.805 1.00 85.62 123 GLU A N 1
ATOM 928 C CA . GLU A 1 123 ? -11.255 18.844 -11.092 1.00 85.62 123 GLU A CA 1
ATOM 929 C C . GLU A 1 123 ? -12.569 18.065 -11.312 1.00 85.62 123 GLU A C 1
ATOM 931 O O . GLU A 1 123 ? -12.637 16.829 -11.221 1.00 85.62 123 GLU A O 1
ATOM 936 N N . THR A 1 124 ? -13.617 18.809 -11.677 1.00 84.81 124 THR A N 1
ATOM 937 C CA . THR A 1 124 ? -14.952 18.290 -11.979 1.00 84.81 124 THR A CA 1
ATOM 938 C C . THR A 1 124 ? -14.963 17.553 -13.320 1.00 84.81 124 THR A C 1
ATOM 940 O O . THR A 1 124 ? -14.898 18.130 -14.402 1.00 84.81 124 THR A O 1
ATOM 943 N N . ARG A 1 125 ? -15.063 16.223 -13.251 1.00 85.69 125 ARG A N 1
ATOM 944 C CA . ARG A 1 125 ? -15.023 15.326 -14.416 1.00 85.69 125 ARG A CA 1
ATOM 945 C C . ARG A 1 125 ? -16.400 14.756 -14.742 1.00 85.69 125 ARG A C 1
ATOM 947 O O . ARG A 1 125 ? -17.184 14.455 -13.845 1.00 85.69 125 ARG A O 1
ATOM 954 N N . ARG A 1 126 ? -16.652 14.503 -16.035 1.00 90.56 126 ARG A N 1
ATOM 955 C CA . ARG A 1 126 ? -17.864 13.809 -16.524 1.00 90.56 126 ARG A CA 1
ATOM 956 C C . ARG A 1 126 ? -18.041 12.425 -15.887 1.00 90.56 126 ARG A C 1
ATOM 958 O O . ARG A 1 126 ? -19.163 12.025 -15.596 1.00 90.56 126 ARG A O 1
ATOM 965 N N . ILE A 1 127 ? -16.939 11.704 -15.688 1.00 88.38 127 ILE A N 1
ATOM 966 C CA . ILE A 1 127 ? -16.890 10.438 -14.953 1.00 88.38 127 ILE A CA 1
ATOM 967 C C . ILE A 1 127 ? -16.177 10.721 -13.633 1.00 88.38 127 ILE A C 1
ATOM 969 O O . ILE A 1 127 ? -15.059 11.236 -13.635 1.00 88.38 127 ILE A O 1
ATOM 973 N N . LYS A 1 128 ? -16.815 10.393 -12.505 1.00 87.50 128 LYS A N 1
ATOM 974 C CA . LYS A 1 128 ? -16.194 10.525 -11.182 1.00 87.50 128 LYS A CA 1
ATOM 975 C C . LYS A 1 128 ? -15.120 9.448 -11.021 1.00 87.50 128 LYS A C 1
ATOM 977 O O . LYS A 1 128 ? -15.421 8.262 -11.110 1.00 87.50 128 LYS A O 1
ATOM 982 N N . ILE A 1 129 ? -13.886 9.872 -10.766 1.00 88.81 129 ILE A N 1
ATOM 983 C CA . ILE A 1 129 ? -12.730 9.005 -10.506 1.00 88.81 129 ILE A CA 1
ATOM 984 C C . ILE A 1 129 ? -12.359 9.177 -9.028 1.00 88.81 129 ILE A C 1
ATOM 986 O O . ILE A 1 129 ? -12.391 10.293 -8.512 1.00 88.81 129 ILE A O 1
ATOM 990 N N . SER A 1 130 ? -12.040 8.091 -8.320 1.00 86.31 130 SER A N 1
ATOM 991 C CA . SER A 1 130 ? -11.575 8.187 -6.929 1.00 86.31 130 SER A CA 1
ATOM 992 C C . SER A 1 130 ? -10.134 8.706 -6.869 1.00 86.31 130 SER A C 1
ATOM 994 O O . SER A 1 130 ? -9.346 8.427 -7.772 1.00 86.31 130 SER A O 1
ATOM 996 N N . ARG A 1 131 ? -9.755 9.401 -5.783 1.00 85.25 131 ARG A N 1
ATOM 997 C CA . ARG A 1 131 ? -8.376 9.899 -5.585 1.00 85.25 131 ARG A CA 1
ATOM 998 C C . ARG A 1 131 ? -7.339 8.787 -5.805 1.00 85.25 131 ARG A C 1
ATOM 1000 O O . ARG A 1 131 ? -6.417 8.952 -6.592 1.00 85.25 131 ARG A O 1
ATOM 1007 N N . LYS A 1 132 ? -7.568 7.604 -5.217 1.00 85.94 132 LYS A N 1
ATOM 1008 C CA . LYS A 1 132 ? -6.718 6.414 -5.395 1.00 85.94 132 LYS A CA 1
ATOM 1009 C C . LYS A 1 132 ? -6.609 5.953 -6.856 1.00 85.94 132 LYS A C 1
ATOM 1011 O O . LYS A 1 132 ? -5.520 5.585 -7.277 1.00 85.94 132 LYS A O 1
ATOM 1016 N N . ALA A 1 133 ? -7.703 5.955 -7.623 1.00 88.75 133 ALA A N 1
ATOM 1017 C CA . ALA A 1 133 ? -7.673 5.547 -9.029 1.00 88.75 133 ALA A CA 1
ATOM 1018 C C . ALA A 1 133 ? -6.972 6.584 -9.925 1.00 88.75 133 ALA A C 1
ATOM 1020 O O . ALA A 1 133 ? -6.252 6.198 -10.840 1.00 88.75 133 ALA A O 1
ATOM 1021 N N . LEU A 1 134 ? -7.135 7.881 -9.637 1.00 90.19 134 LEU A N 1
ATOM 1022 C CA . LEU A 1 134 ? -6.431 8.955 -10.342 1.00 90.19 134 LEU A CA 1
ATOM 1023 C C . LEU A 1 134 ? -4.917 8.897 -10.089 1.00 90.19 134 LEU A C 1
ATOM 1025 O O . LEU A 1 134 ? -4.141 8.942 -11.036 1.00 90.19 134 LEU A O 1
ATOM 1029 N N . LEU A 1 135 ? -4.506 8.722 -8.830 1.00 90.06 135 LEU A N 1
ATOM 1030 C CA . LEU A 1 135 ? -3.097 8.555 -8.469 1.00 90.06 135 LEU A CA 1
ATOM 1031 C C . LEU A 1 135 ? -2.509 7.281 -9.076 1.00 90.06 135 LEU A C 1
ATOM 1033 O O . LEU A 1 135 ? -1.452 7.330 -9.690 1.00 90.06 135 LEU A O 1
ATOM 1037 N N . ALA A 1 136 ? -3.219 6.151 -8.996 1.00 89.69 136 ALA A N 1
ATOM 1038 C CA . ALA A 1 136 ? -2.785 4.920 -9.652 1.00 89.69 136 ALA A CA 1
ATOM 1039 C C . ALA A 1 136 ? -2.641 5.088 -11.176 1.00 89.69 136 ALA A C 1
ATOM 1041 O O . ALA A 1 136 ? -1.747 4.487 -11.761 1.00 89.69 136 ALA A O 1
ATOM 1042 N N . TYR A 1 137 ? -3.473 5.909 -11.822 1.00 90.25 137 TYR A N 1
ATOM 1043 C CA . TYR A 1 137 ? -3.301 6.264 -13.230 1.00 90.25 137 TYR A CA 1
ATOM 1044 C C . TYR A 1 137 ? -2.036 7.110 -13.455 1.00 90.25 137 TYR A C 1
ATOM 1046 O O . TYR A 1 137 ? -1.215 6.730 -14.283 1.00 90.25 137 TYR A O 1
ATOM 1054 N N . MET A 1 138 ? -1.837 8.187 -12.682 1.00 90.50 138 MET A N 1
ATOM 1055 C CA . MET A 1 138 ? -0.651 9.060 -12.760 1.00 90.50 138 MET A CA 1
ATOM 1056 C C . MET A 1 138 ? 0.659 8.279 -12.590 1.00 90.50 138 MET A C 1
ATOM 1058 O O . MET A 1 138 ? 1.542 8.369 -13.439 1.00 90.50 138 MET A O 1
ATOM 1062 N N . LEU A 1 139 ? 0.751 7.439 -11.553 1.00 88.81 139 LEU A N 1
ATOM 1063 C CA . LEU A 1 139 ? 1.920 6.594 -11.277 1.00 88.81 139 LEU A CA 1
ATOM 1064 C C . LEU A 1 139 ? 2.213 5.575 -12.396 1.00 88.81 139 LEU A C 1
ATOM 1066 O O . LEU A 1 139 ? 3.346 5.122 -12.521 1.00 88.81 139 LEU A O 1
ATOM 1070 N N . ASN A 1 140 ? 1.220 5.211 -13.215 1.00 87.12 140 ASN A N 1
ATOM 1071 C CA . ASN A 1 140 ? 1.371 4.285 -14.344 1.00 87.12 140 ASN A CA 1
ATOM 1072 C C . ASN A 1 140 ? 1.520 4.992 -15.708 1.00 87.12 140 ASN A C 1
ATOM 1074 O O . ASN A 1 140 ? 1.516 4.322 -16.743 1.00 87.12 140 ASN A O 1
ATOM 1078 N N . LEU A 1 141 ? 1.660 6.323 -15.744 1.00 87.44 141 LEU A N 1
ATOM 1079 C CA . LEU A 1 141 ? 1.934 7.050 -16.984 1.00 87.44 141 LEU A CA 1
ATOM 1080 C C . LEU A 1 141 ? 3.333 6.735 -17.525 1.00 87.44 141 LEU A C 1
ATOM 1082 O O . LEU A 1 141 ? 4.320 6.703 -16.791 1.00 87.44 141 LEU A O 1
ATOM 1086 N N . SER A 1 142 ? 3.431 6.584 -18.847 1.00 82.06 142 SER A N 1
ATOM 1087 C CA . SER A 1 142 ? 4.691 6.294 -19.542 1.00 82.06 142 SER A CA 1
ATOM 1088 C C . SER A 1 142 ? 5.728 7.417 -19.4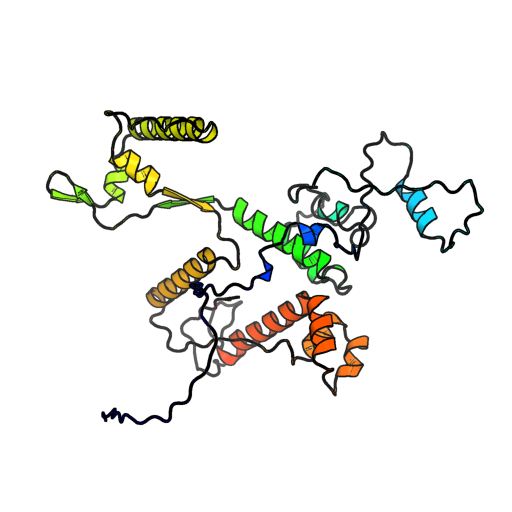55 1.00 82.06 142 SER A C 1
ATOM 1090 O O . SER A 1 142 ? 6.895 7.169 -19.736 1.00 82.06 142 SER A O 1
ATOM 1092 N N . THR A 1 143 ? 5.323 8.640 -19.090 1.00 83.31 143 THR A N 1
ATOM 1093 C CA . THR A 1 143 ? 6.230 9.788 -18.926 1.00 83.31 143 THR A CA 1
ATOM 1094 C C . THR A 1 143 ? 7.047 9.732 -17.639 1.00 83.31 143 THR A C 1
ATOM 1096 O O . THR A 1 143 ? 8.053 10.422 -17.553 1.00 83.31 143 THR A O 1
ATOM 1099 N N . ARG A 1 144 ? 6.633 8.928 -16.646 1.00 83.62 144 ARG A N 1
ATOM 1100 C CA . ARG A 1 144 ? 7.299 8.715 -15.344 1.00 83.62 144 ARG A CA 1
ATOM 1101 C C . ARG A 1 144 ? 7.570 9.927 -14.455 1.00 83.62 144 ARG A C 1
ATOM 1103 O O . ARG A 1 144 ? 8.012 9.725 -13.336 1.00 83.62 144 ARG A O 1
ATOM 1110 N N . GLN A 1 145 ? 7.236 11.141 -14.870 1.00 86.81 145 GLN A N 1
ATOM 1111 C CA . GLN A 1 145 ? 7.400 12.350 -14.050 1.00 86.81 145 GLN A CA 1
ATOM 1112 C C . GLN A 1 145 ? 6.657 12.236 -12.697 1.00 86.81 145 GLN A C 1
ATOM 1114 O O . GLN A 1 145 ? 7.097 12.743 -11.678 1.00 86.81 145 GLN A O 1
ATOM 1119 N N . PHE A 1 146 ? 5.557 11.474 -12.657 1.00 89.69 146 PHE A N 1
ATOM 1120 C CA . PHE A 1 146 ? 4.822 11.142 -11.429 1.00 89.69 146 PHE A CA 1
ATOM 1121 C C . PHE A 1 146 ? 5.432 9.986 -10.606 1.00 89.69 146 PHE A C 1
ATOM 1123 O O . PHE A 1 146 ? 4.885 9.623 -9.574 1.00 89.69 146 PHE A O 1
ATOM 1130 N N . GLN A 1 147 ? 6.515 9.349 -11.054 1.00 89.06 147 GLN A N 1
ATOM 1131 C CA . GLN A 1 147 ? 7.188 8.243 -10.353 1.00 89.06 147 GLN A CA 1
ATOM 1132 C C . GLN A 1 147 ? 8.381 8.708 -9.509 1.00 89.06 147 GLN A C 1
ATOM 1134 O O . GLN A 1 147 ? 9.012 7.880 -8.848 1.00 89.06 147 GLN A O 1
ATOM 1139 N N . GLU A 1 148 ? 8.690 10.004 -9.546 1.00 87.44 148 GLU A N 1
ATOM 1140 C CA . GLU A 1 148 ? 9.761 10.627 -8.776 1.00 87.44 148 GLU A CA 1
ATOM 1141 C C . GLU A 1 148 ? 9.413 10.692 -7.284 1.00 87.44 148 GLU A C 1
ATOM 1143 O O . GLU A 1 148 ? 8.248 10.841 -6.897 1.00 87.44 148 GLU A O 1
ATOM 1148 N N . VAL A 1 149 ? 10.435 10.563 -6.437 1.00 86.75 149 VAL A N 1
ATOM 1149 C CA . VAL A 1 149 ? 10.294 10.478 -4.973 1.00 86.75 149 VAL A CA 1
ATOM 1150 C C . VAL A 1 149 ? 9.497 11.646 -4.370 1.00 86.75 149 VAL A C 1
ATOM 1152 O O . VAL A 1 149 ? 8.626 11.414 -3.526 1.00 86.75 149 VAL A O 1
ATOM 1155 N N . ASP A 1 150 ? 9.701 12.859 -4.889 1.00 86.88 150 ASP A N 1
ATOM 1156 C CA . ASP A 1 150 ? 9.044 14.097 -4.447 1.00 86.88 150 ASP A CA 1
ATOM 1157 C C . ASP A 1 150 ? 7.531 14.111 -4.706 1.00 86.88 150 ASP A C 1
ATOM 1159 O O . ASP A 1 150 ? 6.782 14.754 -3.971 1.00 86.88 150 ASP A O 1
ATOM 1163 N N . PHE A 1 151 ? 7.050 13.367 -5.706 1.00 89.69 151 PHE A N 1
ATOM 1164 C CA . PHE A 1 151 ? 5.617 13.157 -5.919 1.00 89.69 151 PHE A CA 1
ATOM 1165 C C . PHE A 1 151 ? 5.105 11.946 -5.132 1.00 89.69 151 PHE A C 1
ATOM 1167 O O . PHE A 1 151 ? 4.050 11.996 -4.494 1.00 89.69 151 PHE A O 1
ATOM 1174 N N . VAL A 1 152 ? 5.844 10.836 -5.163 1.00 90.19 152 VAL A N 1
ATOM 1175 C CA . VAL A 1 152 ? 5.385 9.550 -4.622 1.00 90.19 152 VAL A CA 1
ATOM 1176 C C . VAL A 1 152 ? 5.197 9.602 -3.105 1.00 90.19 152 VAL A C 1
ATOM 1178 O O . VAL A 1 152 ? 4.171 9.119 -2.617 1.00 90.19 152 VAL A O 1
ATOM 1181 N N . LEU A 1 153 ? 6.132 10.199 -2.356 1.00 87.12 153 LEU A N 1
ATOM 1182 C CA . LEU A 1 153 ? 6.064 10.221 -0.890 1.00 87.12 153 LEU A CA 1
ATOM 1183 C C . LEU A 1 153 ? 4.878 11.055 -0.358 1.00 87.12 153 LEU A C 1
ATOM 1185 O O . LEU A 1 153 ? 4.091 10.495 0.414 1.00 87.12 153 LEU A O 1
ATOM 1189 N N . PRO A 1 154 ? 4.640 12.315 -0.790 1.00 87.50 154 PRO A N 1
ATOM 1190 C CA . PRO A 1 154 ? 3.459 13.072 -0.364 1.00 87.50 154 PRO A CA 1
ATOM 1191 C C . PRO A 1 154 ? 2.138 12.415 -0.775 1.00 87.50 154 PRO A C 1
ATOM 1193 O O . PRO A 1 154 ? 1.170 12.437 -0.013 1.00 87.50 154 PRO A O 1
ATOM 1196 N N . MET A 1 155 ? 2.074 11.788 -1.958 1.00 88.75 155 MET A N 1
ATOM 1197 C CA . MET A 1 155 ? 0.859 11.091 -2.394 1.00 88.75 155 MET A CA 1
ATOM 1198 C C . MET A 1 155 ? 0.583 9.828 -1.572 1.00 88.75 155 MET A C 1
ATOM 1200 O O . MET A 1 155 ? -0.575 9.552 -1.250 1.00 88.75 155 MET A O 1
ATOM 1204 N N . TYR A 1 156 ? 1.620 9.073 -1.204 1.00 87.19 156 TYR A N 1
ATOM 1205 C CA . TYR A 1 156 ? 1.504 7.920 -0.311 1.00 87.19 156 TYR A CA 1
ATOM 1206 C C . TYR A 1 156 ? 1.007 8.330 1.086 1.00 87.19 156 TYR A C 1
ATOM 1208 O O . TYR A 1 156 ? 0.055 7.744 1.612 1.00 87.19 156 TYR A O 1
ATOM 1216 N N . ASP A 1 157 ? 1.602 9.374 1.657 1.00 85.62 157 ASP A N 1
ATOM 1217 C CA . ASP A 1 157 ? 1.265 9.931 2.969 1.00 85.62 157 ASP A CA 1
ATOM 1218 C C . ASP A 1 157 ? -0.182 10.477 3.011 1.00 85.62 157 ASP A C 1
ATOM 1220 O O . ASP A 1 157 ? -0.986 10.111 3.874 1.00 85.62 157 ASP A O 1
ATOM 1224 N N . MET A 1 158 ? -0.589 11.232 1.984 1.00 84.81 158 MET A N 1
ATOM 1225 C CA . MET A 1 158 ? -1.980 11.667 1.798 1.00 84.81 158 MET A CA 1
ATOM 1226 C C . MET A 1 158 ? -2.955 10.477 1.700 1.00 84.81 158 MET A C 1
ATOM 1228 O O . MET A 1 158 ? -4.024 10.479 2.320 1.00 84.81 158 MET A O 1
ATOM 1232 N N . VAL A 1 159 ? -2.629 9.450 0.905 1.00 85.31 159 VAL A N 1
ATOM 1233 C CA . VAL A 1 159 ? -3.505 8.282 0.701 1.00 85.31 159 VAL A CA 1
ATOM 1234 C C . VAL A 1 159 ? -3.621 7.431 1.965 1.00 85.31 159 VAL A C 1
ATOM 1236 O O . VAL A 1 159 ? -4.707 6.915 2.248 1.00 85.31 159 VAL A O 1
ATOM 1239 N N . THR A 1 160 ? -2.546 7.270 2.735 1.00 83.19 160 THR A N 1
ATOM 1240 C CA . THR A 1 160 ? -2.581 6.507 3.991 1.00 83.19 160 THR A CA 1
ATOM 1241 C C . THR A 1 160 ? -3.360 7.243 5.072 1.00 83.19 160 THR A C 1
ATOM 1243 O O . THR A 1 160 ? -4.288 6.647 5.626 1.00 83.19 160 THR A O 1
ATOM 1246 N N . ARG A 1 161 ? -3.122 8.548 5.284 1.00 81.31 161 ARG A N 1
ATOM 1247 C CA . ARG A 1 161 ? -3.949 9.371 6.187 1.00 81.31 161 ARG A CA 1
ATOM 1248 C C . ARG A 1 161 ? -5.436 9.301 5.846 1.00 81.31 161 ARG A C 1
ATOM 1250 O O . ARG A 1 161 ? -6.257 9.110 6.742 1.00 81.31 161 ARG A O 1
ATOM 1257 N N . GLN A 1 162 ? -5.794 9.380 4.562 1.00 80.44 162 GLN A N 1
ATOM 1258 C CA . GLN A 1 162 ? -7.187 9.247 4.113 1.00 80.44 162 GLN A CA 1
ATOM 1259 C C . GLN A 1 162 ? -7.768 7.848 4.376 1.00 80.44 162 GLN A C 1
ATOM 1261 O O . GLN A 1 162 ? -8.930 7.734 4.763 1.00 80.44 162 GLN A O 1
ATOM 1266 N N . GLN A 1 163 ? -6.996 6.771 4.200 1.00 79.38 163 GLN A N 1
ATOM 1267 C CA . GLN A 1 163 ? -7.452 5.408 4.513 1.00 79.38 163 GLN A CA 1
ATOM 1268 C C . GLN A 1 163 ? -7.678 5.179 6.013 1.00 79.38 163 GLN A C 1
ATOM 1270 O O . GLN A 1 163 ? -8.569 4.415 6.383 1.00 79.38 163 GLN A O 1
ATOM 1275 N N . VAL A 1 164 ? -6.883 5.829 6.862 1.00 79.75 164 VAL A N 1
ATOM 1276 C CA . VAL A 1 164 ? -7.011 5.777 8.324 1.00 79.75 164 VAL A CA 1
ATOM 1277 C C . VAL A 1 164 ? -8.205 6.602 8.800 1.00 79.75 164 VAL A C 1
ATOM 1279 O O . VAL A 1 164 ? -8.995 6.113 9.605 1.00 79.75 164 VAL A O 1
ATOM 1282 N N . SER A 1 165 ? -8.414 7.805 8.258 1.00 76.12 165 SER A N 1
ATOM 1283 C CA . SER A 1 165 ? -9.534 8.670 8.655 1.00 76.12 165 SER A CA 1
ATOM 1284 C C . SER A 1 165 ? -10.903 8.231 8.118 1.00 76.12 165 SER A C 1
ATOM 1286 O O . SER A 1 165 ? -11.917 8.507 8.756 1.00 76.12 165 SER A O 1
ATOM 1288 N N . THR A 1 166 ? -10.968 7.528 6.979 1.00 68.62 166 THR A N 1
ATOM 1289 C CA . THR A 1 166 ? -12.251 7.096 6.377 1.00 68.62 166 THR A CA 1
ATOM 1290 C C . THR A 1 166 ? -12.914 5.904 7.063 1.00 68.62 166 THR A C 1
ATOM 1292 O O . THR A 1 166 ? -14.110 5.693 6.865 1.00 68.62 166 THR A O 1
ATOM 1295 N N . ILE A 1 167 ? -12.183 5.124 7.863 1.00 67.12 167 ILE A N 1
ATOM 1296 C CA . ILE A 1 167 ? -12.724 3.952 8.559 1.00 67.12 167 ILE A CA 1
ATOM 1297 C C . ILE A 1 167 ? -12.462 4.102 10.054 1.00 67.12 167 ILE A C 1
ATOM 1299 O O . ILE A 1 167 ? -11.395 3.737 10.536 1.00 67.12 167 ILE A O 1
ATOM 1303 N N . GLY A 1 168 ? -13.463 4.591 10.784 1.00 65.31 168 GLY A N 1
ATOM 1304 C CA . GLY A 1 168 ? -13.560 4.422 12.231 1.00 65.31 168 GLY A CA 1
ATOM 1305 C C . GLY A 1 168 ? -14.505 3.268 12.551 1.00 65.31 168 GLY A C 1
ATOM 1306 O O . GLY A 1 168 ? -15.672 3.307 12.163 1.00 65.31 168 GLY A O 1
ATOM 1307 N N . PHE A 1 169 ? -14.025 2.250 13.263 1.00 67.81 169 PHE A N 1
ATOM 1308 C CA . PHE A 1 169 ? -14.865 1.179 13.797 1.00 67.81 169 PHE A CA 1
ATOM 1309 C C . PHE A 1 169 ? -14.754 1.105 15.321 1.00 67.81 169 PHE A C 1
ATOM 1311 O O . PHE A 1 169 ? -13.743 1.457 15.930 1.00 67.81 169 PHE A O 1
ATOM 1318 N N . VAL A 1 170 ? -15.815 0.606 15.947 1.00 66.81 170 VAL A N 1
ATOM 1319 C CA . VAL A 1 170 ? -15.858 0.342 17.385 1.00 66.81 170 VAL A CA 1
ATOM 1320 C C . VAL A 1 170 ? -15.508 -1.129 17.597 1.00 66.81 170 VAL A C 1
ATOM 1322 O O . VAL A 1 170 ? -16.310 -2.005 17.278 1.00 66.81 170 VAL A O 1
ATOM 1325 N N . ARG A 1 171 ? -14.309 -1.420 18.115 1.00 71.19 171 ARG A N 1
ATOM 1326 C CA . ARG A 1 171 ? -13.957 -2.759 18.621 1.00 71.19 171 ARG A CA 1
ATOM 1327 C C . ARG A 1 171 ? -14.169 -2.770 20.134 1.00 71.19 171 ARG A C 1
ATOM 1329 O O . ARG A 1 171 ? -13.770 -1.832 20.815 1.00 71.19 171 ARG A O 1
ATOM 1336 N N . SER A 1 172 ? -14.758 -3.839 20.661 1.00 67.00 172 SER A N 1
ATOM 1337 C CA . SER A 1 172 ? -14.815 -4.110 22.101 1.00 67.00 172 SER A CA 1
ATOM 1338 C C . SER A 1 172 ? -14.107 -5.429 22.389 1.00 67.00 172 SER A C 1
ATOM 1340 O O . SER A 1 172 ? -14.315 -6.414 21.675 1.00 67.00 172 SER A O 1
ATOM 1342 N N . LYS A 1 173 ? -13.254 -5.461 23.418 1.00 66.88 173 LYS A N 1
ATOM 1343 C CA . LYS A 1 173 ? -12.692 -6.717 23.926 1.00 66.88 173 LYS A CA 1
ATOM 1344 C C . LYS A 1 173 ? -13.734 -7.391 24.812 1.00 66.88 173 LYS A C 1
ATOM 1346 O O . LYS A 1 173 ? -13.884 -7.037 25.973 1.00 66.88 173 LYS A O 1
ATOM 1351 N N . ILE A 1 174 ? -14.426 -8.388 24.267 1.00 66.38 174 ILE A N 1
ATOM 1352 C CA . ILE A 1 174 ? -15.389 -9.206 25.009 1.00 66.38 174 ILE A CA 1
ATOM 1353 C C . ILE A 1 174 ? -14.673 -10.487 25.480 1.00 66.38 174 ILE A C 1
ATOM 1355 O O . ILE A 1 174 ? -14.603 -11.449 24.713 1.00 66.38 174 ILE A O 1
ATOM 1359 N N . PRO A 1 175 ? -14.104 -10.546 26.703 1.00 60.34 175 PRO A N 1
ATOM 1360 C CA . PRO A 1 175 ? -13.693 -11.818 27.285 1.00 60.34 175 PRO A CA 1
ATOM 1361 C C . PRO A 1 175 ? -14.920 -12.720 27.459 1.00 60.34 175 PRO A C 1
ATOM 1363 O O . PRO A 1 175 ? -16.028 -12.253 27.736 1.00 60.34 175 PRO A O 1
ATOM 1366 N N . SER A 1 176 ? -14.715 -14.025 27.287 1.00 60.81 176 SER A N 1
ATOM 1367 C CA . SER A 1 176 ? -15.802 -15.001 27.146 1.00 60.81 176 SER A CA 1
ATOM 1368 C C . SER A 1 176 ? -16.723 -15.100 28.365 1.00 60.81 176 SER A C 1
ATOM 1370 O O . SER A 1 176 ? -17.902 -15.396 28.202 1.00 60.81 176 SER A O 1
ATOM 1372 N N . HIS A 1 177 ? -16.214 -14.813 29.566 1.00 62.84 177 HIS A N 1
ATOM 1373 C CA . HIS A 1 177 ? -16.951 -14.972 30.815 1.00 62.84 177 HIS A CA 1
ATOM 1374 C C . HIS A 1 177 ? -16.695 -13.806 31.771 1.00 62.84 177 HIS A C 1
ATOM 1376 O O . HIS A 1 177 ? -15.551 -13.403 31.987 1.00 62.84 177 HIS A O 1
ATOM 1382 N N . ARG A 1 178 ? -17.766 -13.320 32.401 1.00 66.31 178 ARG A N 1
ATOM 1383 C CA . ARG A 1 178 ? -17.734 -12.476 33.594 1.00 66.31 178 ARG A CA 1
ATOM 1384 C C . ARG A 1 178 ? -18.355 -13.265 34.743 1.00 66.31 178 ARG A C 1
ATOM 1386 O O . ARG A 1 178 ? -19.379 -13.920 34.571 1.00 66.31 178 ARG A O 1
ATOM 1393 N N . ARG A 1 179 ? -17.753 -13.180 35.930 1.00 63.28 179 ARG A N 1
ATOM 1394 C CA . ARG A 1 179 ? -18.385 -13.666 37.159 1.00 63.28 179 ARG A CA 1
ATOM 1395 C C . ARG A 1 179 ? -19.262 -12.548 37.722 1.00 63.28 179 ARG A C 1
ATOM 1397 O O . ARG A 1 179 ? -18.749 -11.471 38.023 1.00 63.28 179 ARG A O 1
ATOM 1404 N N . GLY A 1 180 ? -20.568 -12.780 37.805 1.00 64.31 180 GLY A N 1
ATOM 1405 C CA . GLY A 1 180 ? -21.499 -11.881 38.487 1.00 64.31 180 GLY A CA 1
ATOM 1406 C C . GLY A 1 180 ? -21.268 -11.878 40.000 1.00 64.31 180 GLY A C 1
ATOM 1407 O O . GLY A 1 180 ? -20.612 -12.776 40.533 1.00 64.31 180 GLY A O 1
ATOM 1408 N N . ALA A 1 181 ? -21.835 -10.889 40.698 1.00 62.66 181 ALA A N 1
ATOM 1409 C CA . ALA A 1 181 ? -21.790 -10.820 42.164 1.00 62.66 181 ALA A CA 1
ATOM 1410 C C . ALA A 1 181 ? -22.391 -12.083 42.815 1.00 62.66 181 ALA A C 1
ATOM 1412 O O . ALA A 1 181 ? -21.844 -12.598 43.787 1.00 62.66 181 ALA A O 1
ATOM 1413 N N . ASP A 1 182 ? -23.428 -12.649 42.192 1.00 65.06 182 ASP A N 1
ATOM 1414 C CA . ASP A 1 182 ? -24.117 -13.874 42.623 1.00 65.06 182 ASP A CA 1
ATOM 1415 C C . ASP A 1 182 ? -23.360 -15.171 42.257 1.00 65.06 182 ASP A C 1
ATOM 1417 O O . ASP A 1 182 ? -23.899 -16.272 42.342 1.00 65.06 182 ASP A O 1
ATOM 1421 N N . GLY A 1 183 ? -22.120 -15.069 41.765 1.00 67.12 183 GLY A N 1
ATOM 1422 C CA . GLY A 1 183 ? -21.297 -16.208 41.342 1.00 67.12 183 GLY A CA 1
ATOM 1423 C C . GLY A 1 183 ? -21.657 -16.812 39.977 1.00 67.12 183 GLY A C 1
ATOM 1424 O O . GLY A 1 183 ? -20.879 -17.620 39.464 1.00 67.12 183 GLY A O 1
ATOM 1425 N N . SER A 1 184 ? -22.778 -16.395 39.375 1.00 67.12 184 SER A N 1
ATOM 1426 C CA . SER A 1 184 ? -23.199 -16.784 38.022 1.00 67.12 184 SER A CA 1
ATOM 1427 C C . SER A 1 184 ? -22.159 -16.402 36.958 1.00 67.12 184 SER A C 1
ATOM 1429 O O . SER A 1 184 ? -21.505 -15.360 37.050 1.00 67.12 184 SER A O 1
ATOM 1431 N N . LEU A 1 185 ? -22.014 -17.253 35.942 1.00 65.25 185 LEU A N 1
ATOM 1432 C CA . LEU A 1 185 ? -21.171 -17.028 34.768 1.00 65.25 185 LEU A CA 1
ATOM 1433 C C . LEU A 1 185 ? -22.046 -16.509 33.625 1.00 65.25 185 LEU A C 1
ATOM 1435 O O . LEU A 1 185 ? -22.684 -17.302 32.936 1.00 65.25 185 LEU A O 1
ATOM 1439 N N . SER A 1 186 ? -22.057 -15.193 33.413 1.00 66.81 186 SER A N 1
ATOM 1440 C CA . SER A 1 186 ? -22.658 -14.579 32.224 1.00 66.81 186 SER A CA 1
ATOM 1441 C C . SER A 1 186 ? -21.578 -14.198 31.214 1.00 66.81 186 SER A C 1
ATOM 1443 O O . SER A 1 186 ? -20.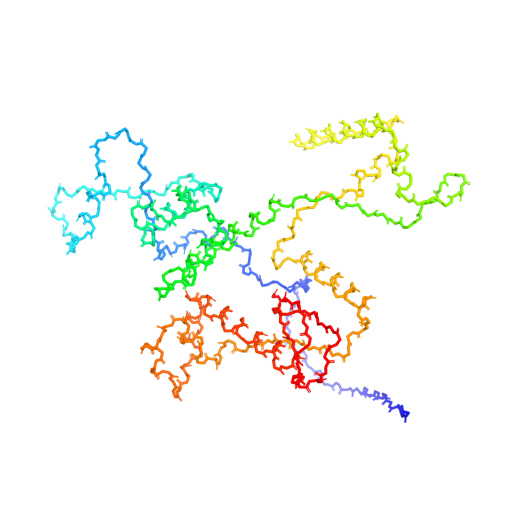405 -14.000 31.556 1.00 66.81 186 SER A O 1
ATOM 1445 N N . THR A 1 187 ? -21.950 -14.092 29.940 1.00 71.44 187 THR A N 1
ATOM 1446 C CA . THR A 1 187 ? -21.021 -13.538 28.944 1.00 71.44 187 THR A CA 1
ATOM 1447 C C . THR A 1 187 ? -20.941 -12.022 29.120 1.00 71.44 187 THR A C 1
ATOM 1449 O O . THR A 1 187 ? -21.937 -11.366 29.430 1.00 71.44 187 THR A O 1
ATOM 1452 N N . LYS A 1 188 ? -19.769 -11.411 28.898 1.00 73.31 188 LYS A N 1
ATOM 1453 C CA . LYS A 1 188 ? -19.653 -9.945 29.029 1.00 73.31 188 LYS A CA 1
ATOM 1454 C C . LYS A 1 188 ? -20.532 -9.200 28.009 1.00 73.31 188 LYS A C 1
ATOM 1456 O O . LYS A 1 188 ? -21.032 -8.124 28.309 1.00 73.31 188 LYS A O 1
ATOM 1461 N N . ALA A 1 189 ? -20.784 -9.815 26.849 1.00 73.62 189 ALA A N 1
ATOM 1462 C CA . ALA A 1 189 ? -21.727 -9.328 25.840 1.00 73.62 189 ALA A CA 1
ATOM 1463 C C . ALA A 1 189 ? -23.168 -9.227 26.369 1.00 73.62 189 ALA A C 1
ATOM 1465 O O . ALA A 1 189 ? -23.838 -8.227 26.136 1.00 73.62 189 ALA A O 1
ATOM 1466 N N . GLU A 1 190 ? -23.632 -10.240 27.102 1.00 79.50 190 GLU A N 1
ATOM 1467 C CA . GLU A 1 190 ? -24.957 -10.255 27.726 1.00 79.50 190 GLU A CA 1
ATOM 1468 C C . GLU A 1 190 ? -25.076 -9.180 28.812 1.00 79.50 190 GLU A C 1
ATOM 1470 O O . GLU A 1 190 ? -26.048 -8.428 28.821 1.00 79.50 190 GLU A O 1
ATOM 1475 N N . ALA A 1 191 ? -24.047 -9.026 29.655 1.00 77.12 191 ALA A N 1
ATOM 1476 C CA . ALA A 1 191 ? -23.992 -7.948 30.644 1.00 77.12 191 ALA A CA 1
ATOM 1477 C C . ALA A 1 191 ? -24.040 -6.555 29.986 1.00 77.12 191 ALA A C 1
ATOM 1479 O O . ALA A 1 191 ? -24.765 -5.683 30.454 1.00 77.12 191 ALA A O 1
ATOM 1480 N N . PHE A 1 192 ? -23.329 -6.349 28.871 1.00 81.25 192 PHE A N 1
ATOM 1481 C CA . PHE A 1 192 ? -23.403 -5.108 28.091 1.00 81.25 192 PHE A CA 1
ATOM 1482 C C . PHE A 1 192 ? -24.776 -4.882 27.441 1.00 81.25 192 PHE A C 1
ATOM 1484 O O . PHE A 1 192 ? -25.232 -3.744 27.375 1.00 81.25 192 PHE A O 1
ATOM 1491 N N . GLY A 1 193 ? -25.463 -5.945 27.015 1.00 79.38 193 GLY A N 1
ATOM 1492 C CA . GLY A 1 193 ? -26.834 -5.872 26.500 1.00 79.38 193 GLY A CA 1
ATOM 1493 C C . GLY A 1 193 ? -27.890 -5.506 27.551 1.00 79.38 193 GLY A C 1
ATOM 1494 O O . GLY A 1 193 ? -28.991 -5.107 27.179 1.00 79.38 193 GLY A O 1
ATOM 1495 N N . GLN A 1 194 ? -27.566 -5.621 28.843 1.00 83.00 194 GLN A N 1
ATOM 1496 C CA . GLN A 1 194 ? -28.452 -5.284 29.965 1.00 83.00 194 GLN A CA 1
ATOM 1497 C C . GLN A 1 194 ? -28.238 -3.862 30.520 1.00 83.00 194 GLN A C 1
ATOM 1499 O O . GLN A 1 194 ? -29.026 -3.417 31.354 1.00 83.00 194 GLN A O 1
ATOM 1504 N N . VAL A 1 195 ? -27.209 -3.131 30.072 1.00 84.88 195 VAL A N 1
ATOM 1505 C CA . VAL A 1 195 ? -26.921 -1.771 30.561 1.00 84.88 195 VAL A CA 1
ATOM 1506 C C . VAL A 1 195 ? -28.000 -0.789 30.096 1.00 84.88 195 VAL A C 1
ATOM 1508 O O . VAL A 1 195 ? -28.338 -0.725 28.912 1.00 84.88 195 VAL A O 1
ATOM 1511 N N . SER A 1 196 ? -28.520 0.028 31.017 1.00 88.06 196 SER A N 1
ATOM 1512 C CA . SER A 1 196 ? -29.535 1.027 30.679 1.00 88.06 196 SER A CA 1
ATOM 1513 C C . SER A 1 196 ? -28.954 2.196 29.868 1.00 88.06 196 SER A C 1
ATOM 1515 O O . SER A 1 196 ? -27.815 2.636 30.057 1.00 88.06 196 SER A O 1
ATOM 1517 N N . LEU A 1 197 ? -29.776 2.774 28.987 1.00 88.56 197 LEU A N 1
ATOM 1518 C CA . LEU A 1 197 ? -29.402 3.957 28.205 1.00 88.56 197 LEU A CA 1
ATOM 1519 C C . LEU A 1 197 ? -29.171 5.203 29.088 1.00 88.56 197 LEU A C 1
ATOM 1521 O O . LEU A 1 197 ? -28.471 6.129 28.677 1.00 88.56 197 LEU A O 1
ATOM 1525 N N . GLU A 1 198 ? -29.728 5.234 30.298 1.00 88.75 198 GLU A N 1
ATOM 1526 C CA . GLU A 1 198 ? -29.503 6.309 31.266 1.00 88.75 198 GLU A CA 1
ATOM 1527 C C . GLU A 1 198 ? -28.131 6.191 31.933 1.00 88.75 198 GLU A C 1
ATOM 1529 O O . GLU A 1 198 ? -27.416 7.185 32.042 1.00 88.75 198 GLU A O 1
ATOM 1534 N N . ASP A 1 199 ? -27.721 4.985 32.319 1.00 88.00 199 ASP A N 1
ATOM 1535 C CA . ASP A 1 199 ? -26.413 4.752 32.941 1.00 88.00 199 ASP A CA 1
ATOM 1536 C C . ASP A 1 199 ? -25.276 4.963 31.936 1.00 88.00 199 ASP A C 1
ATOM 1538 O O . ASP A 1 199 ? -24.274 5.615 32.243 1.00 88.00 199 ASP A O 1
ATOM 1542 N N . MET A 1 200 ? -25.500 4.564 30.681 1.00 87.06 200 MET A N 1
ATOM 1543 C CA . MET A 1 200 ? -24.645 4.919 29.547 1.00 87.06 200 MET A CA 1
ATOM 1544 C C . MET A 1 200 ? -24.457 6.436 29.384 1.00 87.06 200 MET A C 1
ATOM 1546 O O . MET A 1 200 ? -23.338 6.897 29.142 1.00 87.06 200 MET A O 1
ATOM 1550 N N . LYS A 1 201 ? -25.523 7.236 29.540 1.00 89.94 201 LYS A N 1
ATOM 1551 C CA . LYS A 1 201 ? -25.433 8.706 29.491 1.00 89.94 201 LYS A CA 1
ATOM 1552 C C . LYS A 1 201 ? -24.637 9.268 30.667 1.00 89.94 201 LYS A C 1
ATOM 1554 O O . LYS A 1 201 ? -23.736 10.066 30.426 1.00 89.94 201 LYS A O 1
ATOM 1559 N N . LYS A 1 202 ? -24.890 8.806 31.899 1.00 89.50 202 LYS A N 1
ATOM 1560 C CA . LYS A 1 202 ? -24.152 9.235 33.108 1.00 89.50 202 LYS A CA 1
ATOM 1561 C C . LYS A 1 202 ? -22.640 9.013 32.955 1.00 89.50 202 LYS A C 1
ATOM 1563 O O . LYS A 1 202 ? -21.850 9.909 33.251 1.00 89.50 202 LYS A O 1
ATOM 1568 N N . VAL A 1 203 ? -22.227 7.852 32.432 1.00 88.00 203 VAL A N 1
ATOM 1569 C CA . VAL A 1 203 ? -20.810 7.558 32.136 1.00 88.00 203 VAL A CA 1
ATOM 1570 C C . VAL A 1 203 ? -20.252 8.468 31.047 1.00 88.00 203 VAL A C 1
ATOM 1572 O O . VAL A 1 203 ? -19.145 8.989 31.198 1.00 88.00 203 VAL A O 1
ATOM 1575 N N . CYS A 1 204 ? -21.004 8.695 29.969 1.00 87.38 204 CYS A N 1
ATOM 1576 C CA . CYS A 1 204 ? -20.585 9.573 28.880 1.00 87.38 204 CYS A CA 1
ATOM 1577 C C . CYS A 1 204 ? -20.374 11.020 29.363 1.00 87.38 204 CYS A C 1
ATOM 1579 O O . CYS A 1 204 ? -19.315 11.604 29.132 1.00 87.38 204 CYS A O 1
ATOM 1581 N N . GLU A 1 205 ? -21.330 11.577 30.111 1.00 90.50 205 GLU A N 1
ATOM 1582 C CA . GLU A 1 205 ? -21.249 12.917 30.704 1.00 90.50 205 GLU A CA 1
ATOM 1583 C C . GLU A 1 205 ? -20.059 13.052 31.662 1.00 90.50 205 GLU A C 1
ATOM 1585 O O . GLU A 1 205 ? -19.310 14.031 31.583 1.00 90.50 205 GLU A O 1
ATOM 1590 N N . HIS A 1 206 ? -19.823 12.045 32.510 1.00 88.06 206 HIS A N 1
ATOM 1591 C CA . HIS A 1 206 ? -18.658 12.009 33.391 1.00 88.06 206 HIS A CA 1
ATOM 1592 C C . HIS A 1 206 ? -17.340 11.990 32.597 1.00 88.06 206 HIS A C 1
ATOM 1594 O O . HIS A 1 206 ? -16.478 12.837 32.844 1.00 88.06 206 HIS A O 1
ATOM 1600 N N . LYS A 1 207 ? -17.195 11.116 31.585 1.00 87.00 207 LYS A N 1
ATOM 1601 C CA . LYS A 1 207 ? -15.994 11.076 30.725 1.00 87.00 207 LYS A CA 1
ATOM 1602 C C . LYS A 1 207 ? -15.769 12.393 29.969 1.00 87.00 207 LYS A C 1
ATOM 1604 O O . LYS A 1 207 ? -14.633 12.861 29.903 1.00 87.00 207 LYS A O 1
ATOM 1609 N N . ILE A 1 208 ? -16.827 13.031 29.460 1.00 88.25 208 ILE A N 1
ATOM 1610 C CA . ILE A 1 208 ? -16.753 14.354 28.812 1.00 88.25 208 ILE A CA 1
ATOM 1611 C C . ILE A 1 208 ? -16.269 15.425 29.799 1.00 88.25 208 ILE A C 1
ATOM 1613 O O . ILE A 1 208 ? -15.457 16.276 29.430 1.00 88.25 208 ILE A O 1
ATOM 1617 N N . ASN A 1 209 ? -16.745 15.405 31.046 1.00 88.69 209 ASN A N 1
ATOM 1618 C CA . ASN A 1 209 ? -16.319 16.366 32.063 1.00 88.69 209 ASN A CA 1
ATOM 1619 C C . ASN A 1 209 ? -14.840 16.168 32.442 1.00 88.69 209 ASN A C 1
ATOM 1621 O O . ASN A 1 209 ? -14.070 17.127 32.437 1.00 88.69 209 ASN A O 1
ATOM 1625 N N . CYS A 1 210 ? -14.415 14.918 32.656 1.00 87.19 210 CYS A N 1
ATOM 1626 C CA . CYS A 1 210 ? -13.011 14.564 32.879 1.00 87.19 210 CYS A CA 1
ATOM 1627 C C . CYS A 1 210 ? -12.103 15.064 31.744 1.00 87.19 210 CYS A C 1
ATOM 1629 O O . CYS A 1 210 ? -11.095 15.715 32.012 1.00 87.19 210 CYS A O 1
ATOM 1631 N N . ALA A 1 211 ? -12.490 14.852 30.480 1.00 85.38 211 ALA A N 1
ATOM 1632 C CA . ALA A 1 211 ? -11.730 15.329 29.322 1.00 85.38 211 ALA A CA 1
ATOM 1633 C C . ALA A 1 211 ? -11.609 16.867 29.274 1.00 85.38 211 ALA A C 1
ATOM 1635 O O . ALA A 1 211 ? -10.521 17.390 29.037 1.00 85.38 211 ALA A O 1
ATOM 1636 N N . LYS A 1 212 ? -12.697 17.600 29.563 1.00 88.81 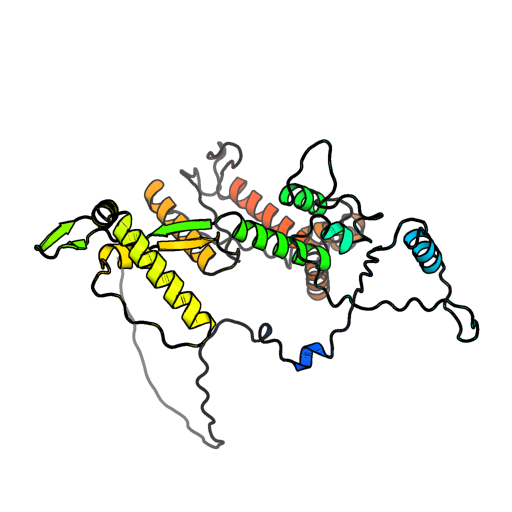212 LYS A N 1
ATOM 1637 C CA . LYS A 1 212 ? -12.720 19.079 29.616 1.00 88.81 212 LYS A CA 1
ATOM 1638 C C . LYS A 1 212 ? -11.878 19.679 30.747 1.00 88.81 212 LYS A C 1
ATOM 1640 O O . LYS A 1 212 ? -11.498 20.847 30.661 1.00 88.81 212 LYS A O 1
ATOM 1645 N N . ILE A 1 213 ? -11.657 18.927 31.824 1.00 88.19 213 ILE A N 1
ATOM 1646 C CA . ILE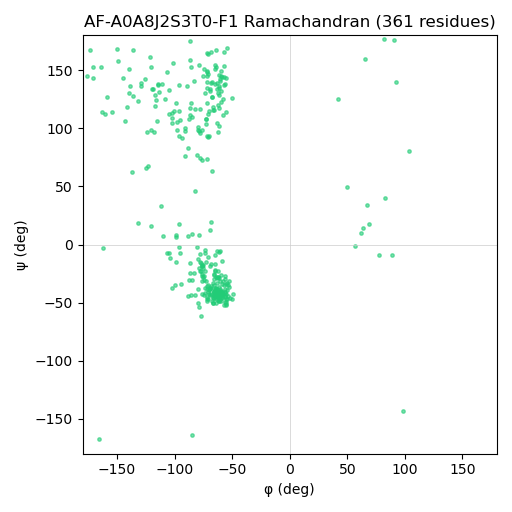 A 1 213 ? -10.826 19.342 32.961 1.00 88.19 213 ILE A CA 1
ATOM 1647 C C . ILE A 1 213 ? -9.355 19.009 32.680 1.00 88.19 213 ILE A C 1
ATOM 1649 O O . ILE A 1 213 ? -8.495 19.873 32.854 1.00 88.19 213 ILE A O 1
ATOM 1653 N N . ALA A 1 214 ? -9.076 17.819 32.138 1.00 86.50 214 ALA A N 1
ATOM 1654 C CA . ALA A 1 214 ? -7.739 17.417 31.705 1.00 86.50 214 ALA A CA 1
ATOM 1655 C C . ALA A 1 214 ? -7.165 18.365 30.636 1.00 86.50 214 ALA A C 1
ATOM 1657 O O . ALA A 1 214 ? -6.026 18.806 30.757 1.00 86.50 214 ALA A O 1
ATOM 1658 N N . SER A 1 215 ? -7.971 18.785 29.650 1.00 83.31 215 SER A N 1
ATOM 1659 C CA . SER A 1 215 ? -7.554 19.762 28.628 1.00 83.31 215 SER A CA 1
ATOM 1660 C C . SER A 1 215 ? -7.256 21.166 29.180 1.00 83.31 215 SER A C 1
ATOM 1662 O O . SER A 1 215 ? -6.792 22.027 28.438 1.00 83.31 215 SER A O 1
ATOM 1664 N N . LYS A 1 216 ? -7.564 21.423 30.457 1.00 91.12 216 LYS A N 1
ATOM 1665 C CA . LYS A 1 216 ? -7.265 22.667 31.183 1.00 91.12 216 LYS A CA 1
ATOM 1666 C C . LYS A 1 216 ? -6.187 22.475 32.260 1.00 91.12 216 LYS A C 1
ATOM 1668 O O . LYS A 1 216 ? -5.971 23.385 33.053 1.00 91.12 216 LYS A O 1
ATOM 1673 N N . GLY A 1 217 ? -5.547 21.303 32.320 1.00 84.88 217 GLY A N 1
ATOM 1674 C CA . GLY A 1 217 ? -4.531 20.971 33.326 1.00 84.88 217 GLY A CA 1
ATOM 1675 C C . GLY A 1 217 ? -5.068 20.810 34.755 1.00 84.88 217 GLY A C 1
ATOM 1676 O O . GLY A 1 217 ? -4.293 20.891 35.703 1.00 84.88 217 GLY A O 1
ATOM 1677 N N . GLY A 1 218 ? -6.381 20.625 34.933 1.00 86.62 218 GLY A N 1
ATOM 1678 C CA . GLY A 1 218 ? -7.000 20.480 36.252 1.00 86.62 218 GLY A CA 1
ATOM 1679 C C . GLY A 1 218 ? -7.011 19.040 36.776 1.00 86.62 218 GLY A C 1
ATOM 1680 O O . GLY A 1 218 ? -6.962 18.079 36.008 1.00 86.62 218 GLY A O 1
ATOM 1681 N N . THR A 1 219 ? -7.148 18.889 38.095 1.00 84.00 219 THR A N 1
ATOM 1682 C CA . THR A 1 219 ? -7.316 17.586 38.758 1.00 84.00 219 THR A CA 1
ATOM 1683 C C . THR A 1 219 ? -8.599 16.892 38.297 1.00 84.00 219 THR A C 1
ATOM 1685 O O . THR A 1 219 ? -9.677 17.486 38.329 1.00 84.00 219 THR A O 1
ATOM 1688 N N . LEU A 1 220 ? -8.496 15.621 37.900 1.00 85.38 220 LEU A N 1
ATOM 1689 C CA . LEU A 1 220 ? -9.644 14.819 37.470 1.00 85.38 220 LEU A CA 1
ATOM 1690 C C . LEU A 1 220 ? -10.675 14.658 38.607 1.00 85.38 220 LEU A C 1
ATOM 1692 O O . LEU A 1 220 ? -10.285 14.346 39.735 1.00 85.38 220 LEU A O 1
ATOM 1696 N N . PRO A 1 221 ? -11.983 14.838 38.340 1.00 82.75 221 PRO A N 1
ATOM 1697 C CA . PRO A 1 221 ? -13.016 14.637 39.348 1.00 82.75 221 PRO A CA 1
ATOM 1698 C C . PRO A 1 221 ? -13.187 13.139 39.659 1.00 82.75 221 PRO A C 1
ATOM 1700 O O . PRO A 1 221 ? -13.092 12.314 38.746 1.00 82.75 221 PRO A O 1
ATOM 1703 N N . PRO A 1 222 ? -13.485 12.762 40.917 1.00 82.00 222 PRO A N 1
ATOM 1704 C CA . PRO A 1 222 ? -13.753 11.372 41.268 1.00 82.00 222 PRO A CA 1
ATOM 1705 C C . PRO A 1 222 ? -15.022 10.850 40.566 1.00 82.00 222 PRO A C 1
ATOM 1707 O O . PRO A 1 222 ? -15.931 11.636 40.269 1.00 82.00 222 PRO A O 1
ATOM 1710 N N . PRO A 1 223 ? -15.120 9.531 40.312 1.00 80.25 223 PRO A N 1
ATOM 1711 C CA . PRO A 1 223 ? -16.317 8.936 39.732 1.00 80.25 223 PRO A CA 1
ATOM 1712 C C . PRO A 1 223 ? -17.530 9.106 40.671 1.00 80.25 223 PRO A C 1
ATOM 1714 O O . PRO A 1 223 ? -17.411 8.854 41.873 1.00 80.25 223 PRO A O 1
ATOM 1717 N N . PRO A 1 224 ? -18.704 9.520 40.155 1.00 81.44 224 PRO A N 1
ATOM 1718 C CA . PRO A 1 224 ? -19.945 9.564 40.922 1.00 81.44 224 PRO A CA 1
ATOM 1719 C C . PRO A 1 224 ? -20.303 8.209 41.546 1.00 81.44 224 PRO A C 1
ATOM 1721 O O . PRO A 1 224 ? -20.171 7.171 40.908 1.00 81.44 224 PRO A O 1
ATOM 1724 N N . VAL A 1 225 ? -20.860 8.217 42.760 1.00 77.44 225 VAL A N 1
ATOM 1725 C CA . VAL A 1 225 ? -21.336 6.990 43.440 1.00 77.44 225 VAL A CA 1
ATOM 1726 C C . VAL A 1 225 ? -22.516 6.339 42.696 1.00 77.44 225 VAL A C 1
ATOM 1728 O O . VAL A 1 225 ? -22.752 5.144 42.820 1.00 77.44 225 VAL A O 1
ATOM 1731 N N . SER A 1 226 ? -23.245 7.115 41.889 1.00 78.38 226 SER A N 1
ATOM 1732 C CA . SER A 1 226 ? -24.356 6.668 41.039 1.00 78.38 226 SER A CA 1
ATOM 1733 C C . SER A 1 226 ? -23.930 6.120 39.667 1.00 78.38 226 SER A C 1
ATOM 1735 O O . SER A 1 226 ? -24.784 5.927 38.800 1.00 78.38 226 SER A O 1
ATOM 1737 N N . LEU A 1 227 ? -22.628 5.928 39.434 1.00 81.38 227 LEU A N 1
ATOM 1738 C CA . LEU A 1 227 ? -22.095 5.449 38.163 1.00 81.38 227 LEU A CA 1
ATOM 1739 C C . LEU A 1 227 ? -22.105 3.914 38.114 1.00 81.38 227 LEU A C 1
ATOM 1741 O O . LEU A 1 227 ? -21.463 3.265 38.938 1.00 81.38 227 LEU A O 1
ATOM 1745 N N . ASP A 1 228 ? -22.787 3.328 37.129 1.00 82.88 228 ASP A N 1
ATOM 1746 C CA . ASP A 1 228 ? -22.736 1.880 36.915 1.00 82.88 228 ASP A CA 1
ATOM 1747 C C . ASP A 1 228 ? -21.336 1.436 36.451 1.00 82.88 228 ASP A C 1
ATOM 1749 O O . ASP A 1 228 ? -20.785 1.931 35.461 1.00 82.88 228 ASP A O 1
ATOM 1753 N N . GLY A 1 229 ? -20.771 0.461 37.165 1.00 81.44 229 GLY A N 1
ATOM 1754 C CA . GLY A 1 229 ? -19.491 -0.152 36.836 1.00 81.44 229 GLY A CA 1
ATOM 1755 C C . GLY A 1 229 ? -19.514 -0.942 35.525 1.00 81.44 229 GLY A C 1
ATOM 1756 O O . GLY A 1 229 ? -18.488 -0.994 34.851 1.00 81.44 229 GLY A O 1
ATOM 1757 N N . VAL A 1 230 ? -20.655 -1.519 35.122 1.00 81.94 230 VAL A N 1
ATOM 1758 C CA . VAL A 1 230 ? -20.781 -2.250 33.846 1.00 81.94 230 VAL A CA 1
ATOM 1759 C C . VAL A 1 230 ? -20.755 -1.275 32.668 1.00 81.94 230 VAL A C 1
ATOM 1761 O O . VAL A 1 230 ? -19.978 -1.470 31.732 1.00 81.94 230 VAL A O 1
ATOM 1764 N N . ALA A 1 231 ? -21.517 -0.181 32.745 1.00 83.12 231 ALA A N 1
ATOM 1765 C CA . ALA A 1 231 ? -21.455 0.929 31.797 1.00 83.12 231 ALA A CA 1
ATOM 1766 C C . ALA A 1 231 ? -20.049 1.562 31.718 1.00 83.12 231 ALA A C 1
ATOM 1768 O O . ALA A 1 231 ? -19.544 1.838 30.627 1.00 83.12 231 ALA A O 1
ATOM 1769 N N . ALA A 1 232 ? -19.377 1.767 32.857 1.00 84.00 232 ALA A N 1
ATOM 1770 C CA . ALA A 1 232 ? -18.010 2.293 32.888 1.00 84.00 232 ALA A CA 1
ATOM 1771 C C . ALA A 1 232 ? -17.006 1.351 32.200 1.00 84.00 232 ALA A C 1
ATOM 1773 O O . ALA A 1 232 ? -16.163 1.800 31.421 1.00 84.00 232 ALA A O 1
ATOM 1774 N N . GLU A 1 233 ? -17.130 0.047 32.448 1.00 81.06 233 GLU A N 1
ATOM 1775 C CA . GLU A 1 233 ? -16.312 -1.001 31.842 1.00 81.06 233 GLU A CA 1
ATOM 1776 C C . GLU A 1 233 ? -16.550 -1.120 30.327 1.00 81.06 233 GLU A C 1
ATOM 1778 O O . GLU A 1 233 ? -15.586 -1.200 29.570 1.00 81.06 233 GLU A O 1
ATOM 1783 N N . PHE A 1 234 ? -17.798 -1.005 29.860 1.00 82.19 234 PHE A N 1
ATOM 1784 C CA . PHE A 1 234 ? -18.140 -0.953 28.432 1.00 82.19 234 PHE A CA 1
ATOM 1785 C C . PHE A 1 234 ? -17.382 0.161 27.694 1.00 82.19 234 PHE A C 1
ATOM 1787 O O . PHE A 1 234 ? -16.756 -0.080 26.662 1.00 82.19 234 PHE A O 1
ATOM 1794 N N . PHE A 1 235 ? -17.359 1.372 28.259 1.00 79.75 235 PHE A N 1
ATOM 1795 C CA . PHE A 1 235 ? -16.608 2.506 27.710 1.00 79.75 235 PHE A CA 1
ATOM 1796 C C . PHE A 1 235 ? -15.082 2.420 27.905 1.00 79.75 235 PHE A C 1
ATOM 1798 O O . PHE A 1 235 ? -14.379 3.322 27.442 1.00 79.75 235 PHE A O 1
ATOM 1805 N N . ASN A 1 236 ? -14.563 1.414 28.615 1.00 79.06 236 ASN A N 1
ATOM 1806 C CA . ASN A 1 236 ? -13.126 1.135 28.730 1.00 79.06 236 ASN A CA 1
ATOM 1807 C C . ASN A 1 236 ? -12.696 0.003 27.781 1.00 79.06 236 ASN A C 1
ATOM 1809 O O . ASN A 1 236 ? -11.605 0.062 27.220 1.00 79.06 236 ASN A O 1
ATOM 1813 N N . ASP A 1 237 ? -13.560 -0.992 27.561 1.00 76.50 237 ASP A N 1
ATOM 1814 C CA . ASP A 1 237 ? -13.337 -2.062 26.584 1.00 76.50 237 ASP A CA 1
ATOM 1815 C C . ASP A 1 237 ? -13.561 -1.598 25.142 1.00 76.50 237 ASP A C 1
ATOM 1817 O O . ASP A 1 237 ? -12.962 -2.156 24.218 1.00 76.50 237 ASP A O 1
ATOM 1821 N N . ILE A 1 238 ? -14.421 -0.593 24.934 1.00 74.75 238 ILE A N 1
ATOM 1822 C CA . ILE A 1 238 ? -14.565 0.075 23.643 1.00 74.75 238 ILE A CA 1
ATOM 1823 C C . ILE A 1 238 ? -13.280 0.819 23.296 1.00 74.75 238 ILE A C 1
ATOM 1825 O O . ILE A 1 238 ? -12.910 1.823 23.899 1.00 74.75 238 ILE A O 1
ATOM 1829 N N . THR A 1 239 ? -12.656 0.351 22.223 1.00 66.81 239 THR A N 1
ATOM 1830 C CA . THR A 1 239 ? -11.652 1.082 21.467 1.00 66.81 239 THR A CA 1
ATOM 1831 C C . THR A 1 239 ? -12.306 1.560 20.174 1.00 66.81 239 THR A C 1
ATOM 1833 O O . THR A 1 239 ? -12.642 0.753 19.302 1.00 66.81 239 THR A O 1
ATOM 1836 N N . VAL A 1 240 ? -12.488 2.876 20.034 1.00 62.34 240 VAL A N 1
ATOM 1837 C CA . VAL A 1 240 ? -12.696 3.475 18.710 1.00 62.34 240 VAL A CA 1
ATOM 1838 C C . VAL A 1 240 ? -11.346 3.425 18.016 1.00 62.34 240 VAL A C 1
ATOM 1840 O O . VAL A 1 240 ? -10.417 4.124 18.411 1.00 62.34 240 VAL A O 1
ATOM 1843 N N . ALA A 1 241 ? -11.225 2.551 17.028 1.00 64.44 241 ALA A N 1
ATOM 1844 C CA . ALA A 1 241 ? -10.007 2.380 16.263 1.00 64.44 241 ALA A CA 1
ATOM 1845 C C . ALA A 1 241 ? -10.261 2.824 14.826 1.00 64.44 241 ALA A C 1
ATOM 1847 O O . ALA A 1 241 ? -11.249 2.444 14.191 1.00 64.44 241 ALA A O 1
ATOM 1848 N N . THR A 1 242 ? -9.354 3.652 14.328 1.00 67.44 242 THR A N 1
ATOM 1849 C CA . THR A 1 242 ? -9.206 3.885 12.899 1.00 67.44 242 THR A CA 1
ATOM 1850 C C . THR A 1 242 ? -8.595 2.652 12.233 1.00 67.44 242 THR A C 1
ATOM 1852 O O . THR A 1 242 ? -8.018 1.789 12.905 1.00 67.44 242 THR A O 1
ATOM 1855 N N . LYS A 1 243 ? -8.672 2.569 10.901 1.00 72.75 243 LYS A N 1
ATOM 1856 C CA . LYS A 1 243 ? -7.825 1.629 10.159 1.00 72.75 243 LYS A CA 1
ATOM 1857 C C . LYS A 1 243 ? -6.356 1.899 10.501 1.00 72.75 243 LYS A C 1
ATOM 1859 O O . LYS A 1 243 ? -5.926 3.044 10.589 1.00 72.75 243 LYS A O 1
ATOM 1864 N N . GLN A 1 244 ? -5.588 0.838 10.683 1.00 75.25 244 GLN A N 1
ATOM 1865 C CA . GLN A 1 244 ? -4.178 0.892 11.025 1.00 75.25 244 GLN A CA 1
ATOM 1866 C C . GLN A 1 244 ? -3.369 1.521 9.881 1.00 75.25 244 GLN A C 1
ATOM 1868 O O . GLN A 1 244 ? -3.580 1.189 8.711 1.00 75.25 244 GLN A O 1
ATOM 1873 N N . ASN A 1 245 ? -2.413 2.394 10.219 1.00 77.31 245 ASN A N 1
ATOM 1874 C CA . ASN A 1 245 ? -1.400 2.851 9.264 1.00 77.31 245 ASN A CA 1
ATOM 1875 C C . ASN A 1 245 ? -0.658 1.630 8.702 1.00 77.31 245 ASN A C 1
ATOM 1877 O O . ASN A 1 245 ? -0.286 0.726 9.460 1.00 77.31 245 ASN A O 1
ATOM 1881 N N . GLN A 1 246 ? -0.409 1.611 7.392 1.00 70.94 246 GLN A N 1
ATOM 1882 C CA . GLN A 1 246 ? 0.498 0.628 6.793 1.00 70.94 246 GLN A CA 1
ATOM 1883 C C . GLN A 1 246 ? 1.895 0.780 7.433 1.00 70.94 246 GLN A C 1
ATOM 1885 O O . GLN A 1 246 ? 2.237 1.866 7.903 1.00 70.94 246 GLN A O 1
ATOM 1890 N N . HIS A 1 247 ? 2.654 -0.315 7.531 1.00 77.56 247 HIS A N 1
ATOM 1891 C CA . HIS A 1 247 ? 3.954 -0.393 8.234 1.00 77.56 247 HIS A CA 1
ATOM 1892 C C . HIS A 1 247 ? 3.911 -0.097 9.752 1.00 77.56 247 HIS A C 1
ATOM 1894 O O . HIS A 1 247 ? 4.945 0.007 10.404 1.00 77.56 247 HIS A O 1
ATOM 1900 N N . SER A 1 248 ? 2.724 0.002 10.367 1.00 81.88 248 SER A N 1
ATOM 1901 C CA . SER A 1 248 ? 2.611 0.080 11.831 1.00 81.88 248 SER A CA 1
ATOM 1902 C C . SER A 1 248 ? 2.588 -1.305 12.487 1.00 81.88 248 SER A C 1
ATOM 1904 O O . SER A 1 248 ? 2.048 -2.268 11.936 1.00 81.88 248 SER A O 1
ATOM 1906 N N . MET A 1 249 ? 3.046 -1.391 13.740 1.00 80.69 249 MET A N 1
ATOM 1907 C CA . MET A 1 249 ? 2.896 -2.603 14.564 1.00 80.69 249 MET A CA 1
ATOM 1908 C C . MET A 1 249 ? 1.432 -3.055 14.710 1.00 80.69 249 MET A C 1
ATOM 1910 O O . MET A 1 249 ? 1.160 -4.246 14.857 1.00 80.69 249 MET A O 1
ATOM 1914 N N . ALA A 1 250 ? 0.475 -2.127 14.619 1.00 80.56 250 ALA A N 1
ATOM 1915 C CA . ALA A 1 250 ? -0.950 -2.441 14.638 1.00 80.56 250 ALA A CA 1
ATOM 1916 C C . ALA A 1 250 ? -1.419 -3.138 13.342 1.00 80.56 250 ALA A C 1
ATOM 1918 O O . ALA A 1 250 ? -2.277 -4.021 13.405 1.00 80.56 250 ALA A O 1
ATOM 1919 N N . ALA A 1 251 ? -0.848 -2.785 12.184 1.00 81.94 251 ALA A N 1
ATOM 1920 C CA . ALA A 1 251 ? -1.085 -3.492 10.924 1.00 81.94 251 ALA A CA 1
ATOM 1921 C C . ALA A 1 251 ? -0.428 -4.883 10.933 1.00 81.94 251 ALA A C 1
ATOM 1923 O O . ALA A 1 251 ? -1.079 -5.865 10.585 1.00 81.94 251 ALA A O 1
ATOM 1924 N N . ALA A 1 252 ? 0.805 -5.004 11.439 1.00 84.38 252 ALA A N 1
ATOM 1925 C CA . ALA A 1 252 ? 1.463 -6.303 11.620 1.00 84.38 252 ALA A CA 1
ATOM 1926 C C . ALA A 1 252 ? 0.664 -7.240 12.554 1.00 84.38 252 ALA A C 1
ATOM 1928 O O . ALA A 1 252 ? 0.499 -8.427 12.272 1.00 84.38 252 ALA A O 1
ATOM 1929 N N . ALA A 1 253 ? 0.096 -6.712 13.645 1.00 84.31 253 ALA A N 1
ATOM 1930 C CA . ALA A 1 253 ? -0.777 -7.475 14.538 1.00 84.31 253 ALA A CA 1
ATOM 1931 C C . ALA A 1 253 ? -2.078 -7.950 13.854 1.00 84.31 253 ALA A C 1
ATOM 1933 O O . ALA A 1 253 ? -2.521 -9.073 14.097 1.00 84.31 253 ALA A O 1
ATOM 1934 N N . GLU A 1 254 ? -2.674 -7.135 12.977 1.00 83.75 254 GLU A N 1
ATOM 1935 C CA . GLU A 1 254 ? -3.853 -7.526 12.191 1.00 83.75 254 GLU A CA 1
ATOM 1936 C C . GLU A 1 254 ? -3.522 -8.593 11.141 1.00 83.75 254 GLU A C 1
ATOM 1938 O O . GLU A 1 254 ? -4.233 -9.594 11.050 1.00 83.75 254 GLU A O 1
ATOM 1943 N N . ASN A 1 255 ? -2.399 -8.444 10.432 1.00 86.88 255 ASN A N 1
ATOM 1944 C CA . ASN A 1 255 ? -1.893 -9.437 9.485 1.00 86.88 255 ASN A CA 1
ATOM 1945 C C . ASN A 1 255 ? -1.696 -10.806 10.160 1.00 86.88 255 ASN A C 1
ATOM 1947 O O . ASN A 1 255 ? -2.176 -11.822 9.654 1.00 86.88 255 ASN A O 1
ATOM 1951 N N . ARG A 1 256 ? -1.090 -10.840 11.358 1.00 87.06 256 ARG A N 1
ATOM 1952 C CA . ARG A 1 256 ? -0.968 -12.060 12.183 1.00 87.06 256 ARG A CA 1
ATOM 1953 C C . ARG A 1 256 ? -2.333 -12.638 12.567 1.00 87.06 256 ARG A C 1
ATOM 1955 O O . ARG A 1 256 ? -2.519 -13.850 12.502 1.00 87.06 256 ARG A O 1
ATOM 1962 N N . GLY A 1 257 ? -3.308 -11.792 12.905 1.00 86.75 257 GLY A N 1
ATOM 1963 C CA . GLY A 1 257 ? -4.705 -12.205 13.092 1.00 86.75 257 GLY A CA 1
ATOM 1964 C C . GLY A 1 257 ? -5.287 -12.901 11.854 1.00 86.75 257 GLY A C 1
ATOM 1965 O O . GLY A 1 257 ? -5.929 -13.944 11.980 1.00 86.75 257 GLY A O 1
ATOM 1966 N N . GLY A 1 258 ? -4.982 -12.383 10.660 1.00 87.69 258 GLY A N 1
ATOM 1967 C CA . GLY A 1 258 ? -5.298 -13.007 9.374 1.00 87.69 258 GLY A CA 1
ATOM 1968 C C . GLY A 1 258 ? -4.675 -14.397 9.198 1.00 87.69 258 GLY A C 1
ATOM 1969 O O . GLY A 1 258 ? -5.375 -15.319 8.782 1.00 87.69 258 GLY A O 1
ATOM 1970 N N . VAL A 1 259 ? -3.408 -14.590 9.592 1.00 89.75 259 VAL A N 1
ATOM 1971 C CA . VAL A 1 259 ? -2.754 -15.919 9.597 1.00 89.75 259 VAL A CA 1
ATOM 1972 C C . VAL A 1 259 ? -3.500 -16.900 10.496 1.00 89.75 259 VAL A C 1
ATOM 1974 O O . VAL A 1 259 ? -3.810 -18.010 10.070 1.00 89.75 259 VAL A O 1
ATOM 1977 N N . TYR A 1 260 ? -3.824 -16.509 11.732 1.00 90.12 260 TYR A N 1
ATOM 1978 C CA . TYR A 1 260 ? -4.540 -17.391 12.659 1.00 90.12 260 TYR A CA 1
ATOM 1979 C C . TYR A 1 260 ? -5.957 -17.729 12.168 1.00 90.12 260 TYR A C 1
ATOM 1981 O O . TYR A 1 260 ? -6.389 -18.875 12.292 1.00 90.12 260 TYR A O 1
ATOM 1989 N N . ALA A 1 261 ? -6.658 -16.776 11.547 1.00 88.06 261 ALA A N 1
ATOM 1990 C CA . ALA A 1 261 ? -7.957 -17.018 10.920 1.00 88.06 261 ALA A CA 1
ATOM 1991 C C . ALA A 1 261 ? -7.858 -17.972 9.711 1.00 88.06 261 ALA A C 1
ATOM 1993 O O . ALA A 1 261 ? -8.683 -18.882 9.568 1.00 88.06 261 ALA A O 1
ATOM 1994 N N . ALA A 1 262 ? -6.825 -17.823 8.875 1.00 88.75 262 ALA A N 1
ATOM 1995 C CA . ALA A 1 262 ? -6.539 -18.746 7.778 1.00 88.75 262 ALA A CA 1
ATOM 1996 C C . ALA A 1 262 ? -6.197 -20.152 8.298 1.00 88.75 262 ALA A C 1
ATOM 1998 O O . ALA A 1 262 ? -6.739 -21.131 7.797 1.00 88.75 262 ALA A O 1
ATOM 1999 N N . HIS A 1 263 ? -5.400 -20.270 9.365 1.00 90.75 263 HIS A N 1
ATOM 2000 C CA . HIS A 1 263 ? -5.106 -21.559 9.998 1.00 90.75 263 HIS A CA 1
ATOM 2001 C C . HIS A 1 263 ? -6.341 -22.253 10.588 1.00 90.75 263 HIS A C 1
ATOM 2003 O O . HIS A 1 263 ? -6.416 -23.480 10.570 1.00 90.75 263 HIS A O 1
ATOM 2009 N N . ASN A 1 264 ? -7.316 -21.491 11.090 1.00 90.00 264 ASN A N 1
ATOM 2010 C CA . ASN A 1 264 ? -8.567 -22.044 11.608 1.00 90.00 264 ASN A CA 1
ATOM 2011 C C . ASN A 1 264 ? -9.523 -22.512 10.491 1.00 90.00 264 ASN A C 1
ATOM 2013 O O . ASN A 1 264 ? -10.286 -23.451 10.689 1.00 90.00 264 ASN A O 1
ATOM 2017 N N . SER A 1 265 ? -9.488 -21.872 9.318 1.00 89.19 265 SER A N 1
ATOM 2018 C CA . SER A 1 265 ? -10.401 -22.163 8.197 1.00 89.19 265 SER A CA 1
ATOM 2019 C C . SER A 1 265 ? -9.841 -23.147 7.162 1.00 89.19 265 SER A C 1
ATOM 2021 O O . SER A 1 265 ? -10.599 -23.942 6.613 1.00 89.19 265 SER A O 1
ATOM 2023 N N . LEU A 1 266 ? -8.530 -23.121 6.908 1.00 87.81 266 LEU A N 1
ATOM 2024 C CA . LEU A 1 266 ? -7.838 -23.955 5.913 1.00 87.81 266 LEU A CA 1
ATOM 2025 C C . LEU A 1 266 ? -6.991 -25.075 6.544 1.00 87.81 266 LEU A C 1
ATOM 2027 O O . LEU A 1 266 ? -6.454 -25.921 5.827 1.00 87.81 266 LEU A O 1
ATOM 2031 N N . GLY A 1 267 ? -6.853 -25.082 7.873 1.00 89.38 267 GLY A N 1
ATOM 2032 C CA . GLY A 1 267 ? -5.866 -25.890 8.585 1.00 89.38 267 GLY A CA 1
ATOM 2033 C C . GLY A 1 267 ? -4.478 -25.238 8.605 1.00 89.38 267 GLY A C 1
ATOM 2034 O O . GLY A 1 267 ? -4.249 -24.170 8.037 1.00 89.38 267 GLY A O 1
ATOM 2035 N N . LYS A 1 268 ? -3.522 -25.878 9.290 1.00 88.88 268 LYS A N 1
ATOM 2036 C CA . LYS A 1 268 ? -2.144 -25.369 9.396 1.00 88.88 268 LYS A CA 1
ATOM 2037 C C . LYS A 1 268 ? -1.489 -25.262 8.014 1.00 88.88 268 LYS A C 1
ATOM 2039 O O . LYS A 1 268 ? -1.635 -26.165 7.190 1.00 88.88 268 LYS A O 1
ATOM 2044 N N . ALA A 1 269 ? -0.718 -24.198 7.788 1.00 89.19 269 ALA A N 1
ATOM 2045 C CA . ALA A 1 269 ? 0.096 -24.073 6.588 1.00 89.19 269 ALA A CA 1
ATOM 2046 C C . ALA A 1 269 ? 1.102 -25.235 6.500 1.00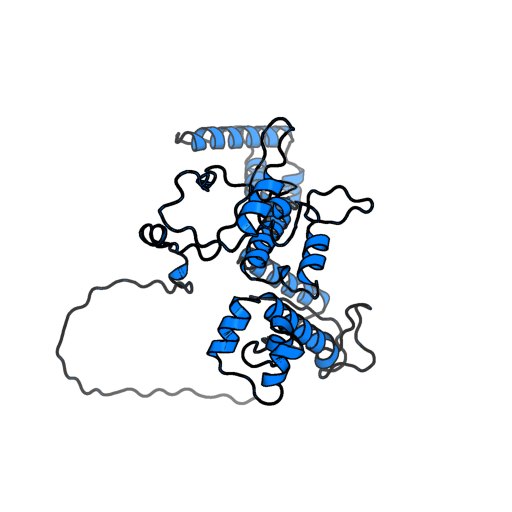 89.19 269 ALA A C 1
ATOM 2048 O O . ALA A 1 269 ? 1.911 -25.442 7.403 1.00 89.19 269 ALA A O 1
ATOM 2049 N N . HIS A 1 270 ? 1.053 -25.985 5.397 1.00 89.38 270 HIS A N 1
ATOM 2050 C CA . HIS A 1 270 ? 2.030 -27.037 5.089 1.00 89.38 270 HIS A CA 1
ATOM 2051 C C . HIS A 1 270 ? 3.347 -26.461 4.555 1.00 89.38 270 HIS A C 1
ATOM 2053 O O . HIS A 1 270 ? 4.380 -27.121 4.601 1.00 89.38 270 HIS A O 1
ATOM 2059 N N . ILE A 1 271 ? 3.291 -25.243 4.014 1.00 88.19 271 ILE A N 1
ATOM 2060 C CA . ILE A 1 271 ? 4.404 -24.540 3.391 1.00 88.19 271 ILE A CA 1
ATOM 2061 C C . ILE A 1 271 ? 4.371 -23.101 3.888 1.00 88.19 271 ILE A C 1
ATOM 2063 O O . ILE A 1 271 ? 3.344 -22.430 3.798 1.00 88.19 271 ILE A O 1
ATOM 2067 N N . TRP A 1 272 ? 5.512 -22.647 4.392 1.00 87.06 272 TRP A N 1
ATOM 2068 C CA . TRP A 1 272 ? 5.760 -21.273 4.798 1.00 87.06 272 TRP A CA 1
ATOM 2069 C C . TRP A 1 272 ? 7.094 -20.852 4.190 1.00 87.06 272 TRP A C 1
ATOM 2071 O O . TRP A 1 272 ? 8.105 -21.516 4.412 1.00 87.06 272 TRP A O 1
ATOM 2081 N N . PHE A 1 273 ? 7.107 -19.773 3.413 1.00 85.69 273 PHE A N 1
ATOM 2082 C CA . PHE A 1 273 ? 8.336 -19.173 2.904 1.00 85.69 273 PHE A CA 1
ATOM 2083 C C . PHE A 1 273 ? 8.185 -17.656 2.846 1.00 85.69 273 PHE A C 1
ATOM 2085 O O . PHE A 1 273 ? 7.118 -17.140 2.514 1.00 85.69 273 PHE A O 1
ATOM 2092 N N . THR A 1 274 ? 9.272 -16.953 3.143 1.00 86.81 274 THR A N 1
ATOM 2093 C CA . THR A 1 274 ? 9.379 -15.510 2.927 1.00 86.81 274 THR A CA 1
ATOM 2094 C C . THR A 1 274 ? 9.917 -15.271 1.522 1.00 86.81 274 THR A C 1
ATOM 2096 O O . THR A 1 274 ? 10.850 -15.947 1.088 1.00 86.81 274 THR A O 1
ATOM 2099 N N . PHE A 1 275 ? 9.332 -14.318 0.800 1.00 83.56 275 PHE A N 1
ATOM 2100 C CA . PHE A 1 275 ? 9.766 -13.944 -0.541 1.00 83.56 275 PHE A CA 1
ATOM 2101 C C . PHE A 1 275 ? 10.292 -12.509 -0.537 1.00 83.56 275 PHE A C 1
ATOM 2103 O O . PHE A 1 275 ? 9.511 -11.566 -0.460 1.00 83.56 275 PHE A O 1
ATOM 2110 N N . CYS A 1 276 ? 11.613 -12.360 -0.630 1.00 84.69 276 CYS A N 1
ATOM 2111 C CA . CYS A 1 276 ? 12.294 -11.070 -0.706 1.00 84.69 276 CYS A CA 1
ATOM 2112 C C . CYS A 1 276 ? 13.094 -11.013 -2.022 1.00 84.69 276 CYS A C 1
ATOM 2114 O O . CYS A 1 276 ? 14.155 -11.639 -2.112 1.00 84.69 276 CYS A O 1
ATOM 2116 N N . PRO A 1 277 ? 12.568 -10.377 -3.087 1.00 84.19 277 PRO A N 1
ATOM 2117 C CA . PRO A 1 277 ? 13.304 -10.211 -4.334 1.00 84.19 277 PRO A CA 1
ATOM 2118 C C . PRO A 1 277 ? 14.426 -9.176 -4.157 1.00 84.19 277 PRO A C 1
ATOM 2120 O O . PRO A 1 277 ? 14.210 -8.105 -3.604 1.00 84.19 277 PRO A O 1
ATOM 2123 N N . ASP A 1 278 ? 15.626 -9.481 -4.657 1.00 79.62 278 ASP A N 1
ATOM 2124 C CA . ASP A 1 278 ? 16.757 -8.546 -4.619 1.00 79.62 278 ASP A CA 1
ATOM 2125 C C . ASP A 1 278 ? 16.595 -7.455 -5.689 1.00 79.62 278 ASP A C 1
ATOM 2127 O O . ASP A 1 278 ? 16.914 -7.644 -6.870 1.00 79.62 278 ASP A O 1
ATOM 2131 N N . ASP A 1 279 ? 16.109 -6.296 -5.255 1.00 73.56 279 ASP A N 1
ATOM 2132 C CA . ASP A 1 279 ? 15.942 -5.117 -6.099 1.00 73.56 279 ASP A CA 1
ATOM 2133 C C . ASP A 1 279 ? 17.286 -4.499 -6.532 1.00 73.56 279 ASP A C 1
ATOM 2135 O O . ASP A 1 279 ? 17.370 -3.814 -7.552 1.00 73.56 279 ASP A O 1
ATOM 2139 N N . THR A 1 280 ? 18.391 -4.807 -5.847 1.00 68.25 280 THR A N 1
ATOM 2140 C CA . THR A 1 280 ? 19.708 -4.267 -6.206 1.00 68.25 280 THR A CA 1
ATOM 2141 C C . THR A 1 280 ? 20.343 -4.980 -7.400 1.00 68.25 280 THR A C 1
ATOM 2143 O O . THR A 1 280 ? 21.291 -4.444 -7.965 1.00 68.25 280 THR A O 1
ATOM 2146 N N . LYS A 1 281 ? 19.863 -6.163 -7.817 1.00 75.19 281 LYS A N 1
ATOM 2147 C CA . LYS A 1 281 ? 20.488 -6.979 -8.886 1.00 75.19 281 LYS A CA 1
ATOM 2148 C C . LYS A 1 281 ? 19.576 -7.259 -10.087 1.00 75.19 281 LYS A C 1
ATOM 2150 O O . LYS A 1 281 ? 19.867 -8.138 -10.896 1.00 75.19 281 LYS A O 1
ATOM 2155 N N . SER A 1 282 ? 18.479 -6.516 -10.240 1.00 79.88 282 SER A N 1
ATOM 2156 C CA . SER A 1 282 ? 17.513 -6.712 -11.330 1.00 79.88 282 SER A CA 1
ATOM 2157 C C . SER A 1 282 ? 17.677 -5.678 -12.449 1.00 79.88 282 SER A C 1
ATOM 2159 O O . SER A 1 282 ? 17.322 -4.513 -12.284 1.00 79.88 282 SER A O 1
ATOM 2161 N N . PHE A 1 283 ? 18.093 -6.108 -13.648 1.00 85.06 283 PHE A N 1
ATOM 2162 C CA . PHE A 1 283 ? 18.070 -5.259 -14.855 1.00 85.06 283 PHE A CA 1
ATOM 2163 C C . PHE A 1 283 ? 16.684 -4.630 -15.118 1.00 85.06 283 PHE A C 1
ATOM 2165 O O . PHE A 1 283 ? 16.573 -3.513 -15.621 1.00 85.06 283 PHE A O 1
ATOM 2172 N N . LYS A 1 284 ? 15.602 -5.323 -14.731 1.00 86.81 284 LYS A N 1
ATOM 2173 C CA . LYS A 1 284 ? 14.227 -4.836 -14.919 1.00 86.81 284 LYS A CA 1
ATOM 2174 C C . LYS A 1 284 ? 13.950 -3.541 -14.161 1.00 86.81 284 LYS A C 1
ATOM 2176 O O . LYS A 1 284 ? 13.117 -2.773 -14.620 1.00 86.81 284 LYS A O 1
ATOM 2181 N N . ILE A 1 285 ? 14.633 -3.280 -13.047 1.00 86.94 285 ILE A N 1
ATOM 2182 C CA . ILE A 1 285 ? 14.470 -2.031 -12.292 1.00 86.94 285 ILE A CA 1
ATOM 2183 C C . ILE A 1 285 ? 15.013 -0.845 -13.080 1.00 86.94 285 ILE A C 1
ATOM 2185 O O . ILE A 1 285 ? 14.324 0.161 -13.206 1.00 86.94 285 ILE A O 1
ATOM 2189 N N . LEU A 1 286 ? 16.176 -0.998 -13.716 1.00 87.38 286 LEU A N 1
ATOM 2190 C CA . LEU A 1 286 ? 16.730 0.018 -14.616 1.00 87.38 286 LEU A CA 1
ATOM 2191 C C . LEU A 1 286 ? 15.813 0.240 -15.821 1.00 87.38 286 LEU A C 1
ATOM 2193 O O . LEU A 1 286 ? 15.590 1.375 -16.227 1.00 87.38 286 LEU A O 1
ATOM 2197 N N . TRP A 1 287 ? 15.205 -0.824 -16.352 1.00 88.69 287 TRP A N 1
ATOM 2198 C CA . TRP A 1 287 ? 14.175 -0.696 -17.385 1.00 88.69 287 TRP A CA 1
ATOM 2199 C C . TRP A 1 287 ? 12.929 0.052 -16.885 1.00 88.69 287 TRP A C 1
ATOM 2201 O O . TRP A 1 287 ? 12.376 0.872 -17.618 1.00 88.69 287 TRP A O 1
ATOM 2211 N N . TYR A 1 288 ? 12.469 -0.206 -15.655 1.00 88.12 288 TYR A N 1
ATOM 2212 C CA . TYR A 1 288 ? 11.304 0.470 -15.079 1.00 88.12 288 TYR A CA 1
ATOM 2213 C C . TYR A 1 288 ? 11.570 1.941 -14.753 1.00 88.12 288 TYR A C 1
ATOM 2215 O O . TYR A 1 288 ? 10.682 2.739 -15.028 1.00 88.12 288 TYR A O 1
ATOM 2223 N N . ALA A 1 289 ? 12.760 2.294 -14.263 1.00 88.06 289 ALA A N 1
ATOM 2224 C CA . ALA A 1 289 ? 13.168 3.667 -13.968 1.00 88.06 289 ALA A CA 1
ATOM 2225 C C . ALA A 1 289 ? 13.550 4.453 -15.238 1.00 88.06 289 ALA A C 1
ATOM 2227 O O . ALA A 1 289 ? 12.883 5.415 -15.607 1.00 88.06 289 ALA A O 1
ATOM 2228 N N . LEU A 1 290 ? 14.581 3.995 -15.956 1.00 87.06 290 LEU A N 1
ATOM 2229 C CA . LEU A 1 290 ? 15.220 4.723 -17.062 1.00 87.06 290 LEU A CA 1
ATOM 2230 C C . LEU A 1 290 ? 14.534 4.469 -18.415 1.00 87.06 290 LEU A C 1
ATOM 2232 O O . LEU A 1 290 ? 14.436 5.350 -19.264 1.00 87.06 290 LEU A O 1
ATOM 2236 N N . GLY A 1 291 ? 13.943 3.287 -18.620 1.00 87.44 291 GLY A N 1
ATOM 2237 C CA . GLY A 1 291 ? 13.239 2.942 -19.868 1.00 87.44 291 GLY A CA 1
ATOM 2238 C C . GLY A 1 291 ? 14.113 2.293 -20.930 1.00 87.44 291 GLY A C 1
ATOM 2239 O O . GLY A 1 291 ? 15.307 2.103 -20.706 1.00 87.44 291 GLY A O 1
ATOM 2240 N N . PRO A 1 292 ? 13.513 1.886 -22.063 1.00 86.62 292 PRO A N 1
ATOM 2241 C CA . PRO A 1 292 ? 14.161 1.021 -23.045 1.00 86.62 292 PRO A CA 1
ATOM 2242 C C . PRO A 1 292 ? 15.495 1.591 -23.528 1.00 86.62 292 PRO A C 1
ATOM 2244 O O . PRO A 1 292 ? 16.509 0.906 -23.439 1.00 86.62 292 PRO A O 1
ATOM 2247 N N . ASP A 1 293 ? 15.507 2.853 -23.954 1.00 87.31 293 ASP A N 1
ATOM 2248 C CA . ASP A 1 293 ? 16.655 3.453 -24.637 1.00 87.31 293 ASP A CA 1
ATOM 2249 C C . ASP A 1 293 ? 17.830 3.703 -23.680 1.00 87.31 293 ASP A C 1
ATOM 2251 O O . ASP A 1 293 ? 18.965 3.336 -23.973 1.00 87.31 293 ASP A O 1
ATOM 2255 N N . GLN A 1 294 ? 17.553 4.263 -22.498 1.00 85.44 294 GLN A N 1
ATOM 2256 C CA . GLN A 1 294 ? 18.576 4.541 -21.484 1.00 85.44 294 GLN A CA 1
ATOM 2257 C C . GLN A 1 294 ? 19.064 3.266 -20.778 1.00 85.44 294 GLN A C 1
ATOM 2259 O O . GLN A 1 294 ? 20.254 3.127 -20.506 1.00 85.44 294 GLN A O 1
ATOM 2264 N N . SER A 1 295 ? 18.174 2.302 -20.508 1.00 86.25 295 SER A N 1
ATOM 2265 C CA . SER A 1 295 ? 18.572 1.032 -19.885 1.00 86.25 295 SER A CA 1
ATOM 2266 C C . SER A 1 295 ? 19.273 0.073 -20.849 1.00 86.25 295 SER A C 1
ATOM 2268 O O . SER A 1 295 ? 19.972 -0.817 -20.377 1.00 86.25 295 SER A O 1
ATOM 2270 N N . ALA A 1 296 ? 19.162 0.242 -22.173 1.00 86.31 296 ALA A N 1
ATOM 2271 C CA . ALA A 1 296 ? 19.792 -0.651 -23.154 1.00 86.31 296 ALA A CA 1
ATOM 2272 C C . ALA A 1 296 ? 21.309 -0.823 -22.946 1.00 86.31 296 ALA A C 1
ATOM 2274 O O . ALA A 1 296 ? 21.830 -1.917 -23.158 1.00 86.31 296 ALA A O 1
ATOM 2275 N N . ILE A 1 297 ? 21.992 0.222 -22.463 1.00 85.81 297 ILE A N 1
ATOM 2276 C CA . ILE A 1 297 ? 23.428 0.227 -22.122 1.00 85.81 297 ILE A CA 1
ATOM 2277 C C . ILE A 1 297 ? 23.764 -0.850 -21.070 1.00 85.81 297 ILE A C 1
ATOM 2279 O O . ILE A 1 297 ? 24.844 -1.432 -21.086 1.00 85.81 297 ILE A O 1
ATOM 2283 N N . TYR A 1 298 ? 22.815 -1.152 -20.184 1.00 82.88 298 TYR A N 1
ATOM 2284 C CA . TYR A 1 298 ? 22.965 -2.061 -19.047 1.00 82.88 298 TYR A CA 1
ATOM 2285 C C . TYR A 1 298 ? 22.429 -3.475 -19.297 1.00 82.88 298 TYR A C 1
ATOM 2287 O O . TYR A 1 298 ? 22.361 -4.290 -18.375 1.00 82.88 298 TYR A O 1
ATOM 2295 N N . LYS A 1 299 ? 22.006 -3.774 -20.530 1.00 80.00 299 LYS A N 1
ATOM 2296 C CA . LYS A 1 299 ? 21.352 -5.041 -20.884 1.00 80.00 299 LYS A CA 1
ATOM 2297 C C . LYS A 1 299 ? 22.248 -6.256 -20.636 1.00 80.00 299 LYS A C 1
ATOM 2299 O O . LYS A 1 299 ? 21.780 -7.256 -20.096 1.00 80.00 299 LYS A O 1
ATOM 2304 N N . ASP A 1 300 ? 23.513 -6.152 -21.035 1.00 82.88 300 ASP A N 1
ATOM 2305 C CA . ASP A 1 300 ? 24.482 -7.251 -20.968 1.00 82.88 300 ASP A CA 1
ATOM 2306 C C . ASP A 1 300 ? 25.398 -7.145 -19.727 1.00 82.88 300 ASP A C 1
ATOM 2308 O O . ASP A 1 300 ? 26.030 -8.124 -19.333 1.00 82.88 300 ASP A O 1
ATOM 2312 N N . GLN A 1 301 ? 25.429 -5.979 -19.066 1.00 81.12 301 GLN A N 1
ATOM 2313 C CA . GLN A 1 301 ? 26.169 -5.735 -17.827 1.00 81.12 301 GLN A CA 1
ATOM 2314 C C . GLN A 1 301 ? 25.368 -4.836 -16.876 1.00 81.12 301 GLN A C 1
ATOM 2316 O O . GLN A 1 301 ? 25.098 -3.672 -17.166 1.00 81.12 301 GLN A O 1
ATOM 2321 N N . ILE A 1 302 ? 25.038 -5.368 -15.698 1.00 74.88 302 ILE A N 1
ATOM 2322 C CA . ILE A 1 302 ? 24.372 -4.608 -14.636 1.00 74.88 302 ILE A CA 1
ATOM 2323 C C . ILE A 1 302 ? 25.364 -3.542 -14.102 1.00 74.88 302 ILE A C 1
ATOM 2325 O O . ILE A 1 302 ? 26.484 -3.916 -13.744 1.00 74.88 302 ILE A O 1
ATOM 2329 N N . PRO A 1 303 ? 24.993 -2.244 -14.039 1.00 76.38 303 PRO A N 1
ATOM 2330 C CA . PRO A 1 303 ? 25.854 -1.150 -13.574 1.00 76.38 303 PRO A CA 1
ATOM 2331 C C . PRO A 1 303 ? 26.228 -1.311 -12.106 1.00 76.38 303 PRO A C 1
ATOM 2333 O O . PRO A 1 303 ? 25.618 -2.114 -11.406 1.00 76.38 303 PRO A O 1
ATOM 2336 N N . ASP A 1 304 ? 27.197 -0.536 -11.621 1.00 80.25 304 ASP A N 1
ATOM 2337 C CA . ASP A 1 304 ? 27.621 -0.586 -10.219 1.00 80.25 304 ASP A CA 1
ATOM 2338 C C . ASP A 1 304 ? 26.472 -0.326 -9.218 1.00 80.25 304 ASP A C 1
ATOM 2340 O O . ASP A 1 304 ? 25.490 0.350 -9.528 1.00 80.25 304 ASP A O 1
ATOM 2344 N N . GLY A 1 305 ? 26.613 -0.860 -7.998 1.00 77.81 305 GLY A N 1
ATOM 2345 C CA . GLY A 1 305 ? 25.666 -0.677 -6.899 1.00 77.81 305 GLY A CA 1
ATOM 2346 C C . GLY A 1 305 ? 25.289 0.780 -6.661 1.00 77.81 305 GLY A C 1
ATOM 2347 O O . GLY A 1 305 ? 24.104 1.066 -6.518 1.00 77.81 305 GLY A O 1
ATOM 2348 N N . THR A 1 306 ? 26.262 1.692 -6.701 1.00 82.19 306 THR A N 1
ATOM 2349 C CA . THR A 1 306 ? 26.063 3.124 -6.431 1.00 82.19 306 THR A CA 1
ATOM 2350 C C . THR A 1 306 ? 25.013 3.738 -7.365 1.00 82.19 306 THR A C 1
ATOM 2352 O O . THR A 1 306 ? 24.004 4.269 -6.904 1.00 82.19 306 THR A O 1
ATOM 2355 N N . ILE A 1 307 ? 25.183 3.547 -8.679 1.00 80.75 307 ILE A N 1
ATOM 2356 C CA . ILE A 1 307 ? 24.276 4.052 -9.727 1.00 80.75 307 ILE A CA 1
ATOM 2357 C C . ILE A 1 307 ? 22.867 3.466 -9.558 1.00 80.75 307 ILE A C 1
ATOM 2359 O O . ILE A 1 307 ? 21.864 4.149 -9.769 1.00 80.75 307 ILE A O 1
ATOM 2363 N N . ARG A 1 308 ? 22.767 2.188 -9.167 1.00 78.81 308 ARG A N 1
ATOM 2364 C CA . ARG A 1 308 ? 21.478 1.505 -8.970 1.00 78.81 308 ARG A CA 1
ATOM 2365 C C . ARG A 1 308 ? 20.740 2.022 -7.739 1.00 78.81 308 ARG A C 1
ATOM 2367 O O . ARG A 1 308 ? 19.529 2.200 -7.822 1.00 78.81 308 ARG A O 1
ATOM 2374 N N . PHE A 1 309 ? 21.444 2.271 -6.633 1.00 82.56 309 PHE A N 1
ATOM 2375 C CA . PHE A 1 309 ? 20.854 2.856 -5.427 1.00 82.56 309 PHE A CA 1
ATOM 2376 C C . PHE A 1 309 ? 20.353 4.279 -5.679 1.00 82.56 309 PHE A C 1
ATOM 2378 O O . PHE A 1 309 ? 19.218 4.578 -5.327 1.00 82.56 309 PHE A O 1
ATOM 2385 N N . GLU A 1 310 ? 21.138 5.116 -6.360 1.00 85.25 310 GLU A N 1
ATOM 2386 C CA . GLU A 1 310 ? 20.728 6.468 -6.764 1.00 85.25 310 GLU A CA 1
ATOM 2387 C C . GLU A 1 310 ? 19.501 6.438 -7.696 1.00 85.25 310 GLU A C 1
ATOM 2389 O O . GLU A 1 310 ? 18.501 7.112 -7.451 1.00 85.25 310 GLU A O 1
ATOM 2394 N N . THR A 1 311 ? 19.513 5.564 -8.711 1.00 84.12 311 THR A N 1
ATOM 2395 C CA . THR A 1 311 ? 18.373 5.376 -9.629 1.00 84.12 311 THR A CA 1
ATOM 2396 C C . THR A 1 311 ? 17.104 4.926 -8.893 1.00 84.12 311 THR A C 1
ATOM 2398 O O . THR A 1 311 ? 16.009 5.387 -9.212 1.00 84.12 311 THR A O 1
ATOM 2401 N N . LEU A 1 312 ? 17.228 4.024 -7.911 1.00 84.06 312 LEU A N 1
ATOM 2402 C CA . LEU A 1 312 ? 16.103 3.543 -7.100 1.00 84.06 312 LEU A CA 1
ATOM 2403 C C . LEU A 1 312 ? 15.584 4.595 -6.115 1.00 84.06 312 LEU A C 1
ATOM 2405 O O . LEU A 1 312 ? 14.371 4.683 -5.933 1.00 84.06 312 LEU A O 1
ATOM 2409 N N . ALA A 1 313 ? 16.472 5.387 -5.511 1.00 85.38 313 ALA A N 1
ATOM 2410 C CA . ALA A 1 313 ? 16.100 6.481 -4.618 1.00 85.38 313 ALA A CA 1
ATOM 2411 C C . ALA A 1 313 ? 15.266 7.540 -5.354 1.00 85.38 313 ALA A C 1
ATOM 2413 O O . ALA A 1 313 ? 14.248 7.986 -4.831 1.00 85.38 313 ALA A O 1
ATOM 2414 N N . ASN A 1 314 ? 15.644 7.867 -6.593 1.00 86.12 314 ASN A N 1
ATOM 2415 C CA . ASN A 1 314 ? 14.926 8.833 -7.424 1.00 86.12 314 ASN A CA 1
ATOM 2416 C C . ASN A 1 314 ? 13.624 8.262 -8.018 1.00 86.12 314 ASN A C 1
ATOM 2418 O O . ASN A 1 314 ? 12.656 9.002 -8.185 1.00 86.12 314 ASN A O 1
ATOM 2422 N N . HIS A 1 315 ? 13.564 6.953 -8.302 1.00 86.25 315 HIS A N 1
ATOM 2423 C CA . HIS A 1 315 ? 12.408 6.290 -8.925 1.00 86.25 315 HIS A CA 1
ATOM 2424 C C . HIS A 1 315 ? 11.870 5.101 -8.097 1.00 86.25 315 HIS A C 1
ATOM 2426 O O . HIS A 1 315 ? 11.896 3.955 -8.567 1.00 86.25 315 HIS A O 1
ATOM 2432 N N . PRO A 1 316 ? 11.311 5.332 -6.891 1.00 87.12 316 PRO A N 1
ATOM 2433 C CA . PRO A 1 316 ? 10.862 4.262 -5.988 1.00 87.12 316 PRO A CA 1
ATOM 2434 C C . PRO A 1 316 ? 9.781 3.344 -6.591 1.00 87.12 316 PRO A C 1
ATOM 2436 O O . PRO A 1 316 ? 9.694 2.160 -6.254 1.00 87.12 316 PRO A O 1
ATOM 2439 N N . VAL A 1 317 ? 8.985 3.842 -7.547 1.00 88.81 317 VAL A N 1
ATOM 2440 C CA . VAL A 1 317 ? 7.976 3.038 -8.266 1.00 88.81 317 VAL A CA 1
ATOM 2441 C C . VAL A 1 317 ? 8.613 1.892 -9.066 1.00 88.81 317 VAL A C 1
ATOM 2443 O O . VAL A 1 317 ? 7.986 0.847 -9.239 1.00 88.81 317 VAL A O 1
ATOM 2446 N N . ALA A 1 318 ? 9.865 2.029 -9.517 1.00 87.94 318 ALA A N 1
ATOM 2447 C CA . ALA A 1 318 ? 10.564 0.979 -10.259 1.00 87.94 318 ALA A CA 1
ATOM 2448 C C . ALA A 1 318 ? 10.814 -0.279 -9.408 1.00 87.94 318 ALA A C 1
ATOM 2450 O O . ALA A 1 318 ? 10.622 -1.396 -9.901 1.00 87.94 318 ALA A O 1
ATOM 2451 N N . GLY A 1 319 ? 11.175 -0.098 -8.131 1.00 86.69 319 GLY A N 1
ATOM 2452 C CA . GLY A 1 319 ? 11.276 -1.182 -7.149 1.00 86.69 319 GLY A CA 1
ATOM 2453 C C . GLY A 1 319 ? 9.913 -1.828 -6.903 1.00 86.69 319 GLY A C 1
ATOM 2454 O O . GLY A 1 319 ? 9.753 -3.030 -7.106 1.00 86.69 319 GLY A O 1
ATOM 2455 N N . ALA A 1 320 ? 8.883 -1.021 -6.622 1.00 87.75 320 ALA A N 1
ATOM 2456 C CA . ALA A 1 320 ? 7.518 -1.512 -6.407 1.00 87.75 320 ALA A CA 1
ATOM 2457 C C . ALA A 1 320 ? 6.966 -2.337 -7.593 1.00 87.75 320 ALA A C 1
ATOM 2459 O O . ALA A 1 320 ? 6.346 -3.380 -7.386 1.00 87.75 320 ALA A O 1
ATOM 2460 N N . LEU A 1 321 ? 7.227 -1.925 -8.841 1.00 88.69 321 LEU A N 1
ATOM 2461 C CA . LEU A 1 321 ? 6.847 -2.677 -10.047 1.00 88.69 321 LEU A CA 1
ATOM 2462 C C . LEU A 1 321 ? 7.632 -3.991 -10.201 1.00 88.69 321 LEU A C 1
ATOM 2464 O O . LEU A 1 321 ? 7.072 -4.994 -10.657 1.00 88.69 321 LEU A O 1
ATOM 2468 N N . ASN A 1 322 ? 8.915 -4.015 -9.821 1.00 89.25 322 ASN A N 1
ATOM 2469 C CA . ASN A 1 322 ? 9.719 -5.237 -9.805 1.00 89.25 322 ASN A CA 1
ATOM 2470 C C . ASN A 1 322 ? 9.224 -6.208 -8.726 1.00 89.25 322 ASN A C 1
ATOM 2472 O O . ASN A 1 322 ? 8.948 -7.364 -9.052 1.00 89.25 322 ASN A O 1
ATOM 2476 N N . PHE A 1 323 ? 9.021 -5.733 -7.494 1.00 89.44 323 PHE A N 1
ATOM 2477 C CA . PHE A 1 323 ? 8.435 -6.502 -6.398 1.00 89.44 323 PHE A CA 1
ATOM 2478 C C . PHE A 1 323 ? 7.070 -7.080 -6.783 1.00 89.44 323 PHE A C 1
ATOM 2480 O O . PHE A 1 323 ? 6.872 -8.293 -6.701 1.00 89.44 323 PHE A O 1
ATOM 2487 N N . GLU A 1 324 ? 6.146 -6.253 -7.287 1.00 90.00 324 GLU A N 1
ATOM 2488 C CA . GLU A 1 324 ? 4.805 -6.705 -7.661 1.00 90.00 324 GLU A CA 1
ATOM 2489 C C . GLU A 1 324 ? 4.868 -7.777 -8.760 1.00 90.00 324 GLU A C 1
ATOM 2491 O O . GLU A 1 324 ? 4.206 -8.811 -8.662 1.00 90.00 324 GLU A O 1
ATOM 2496 N N . ARG A 1 325 ? 5.708 -7.593 -9.789 1.00 90.44 325 ARG A N 1
ATOM 2497 C CA . ARG A 1 325 ? 5.934 -8.603 -10.836 1.00 90.44 325 ARG A CA 1
ATOM 2498 C C . ARG A 1 325 ? 6.490 -9.909 -10.269 1.00 90.44 325 ARG A C 1
ATOM 2500 O O . ARG A 1 325 ? 6.038 -10.984 -10.661 1.00 90.44 325 ARG A O 1
ATOM 2507 N N . CYS A 1 326 ? 7.474 -9.822 -9.386 1.00 91.81 326 CYS A N 1
ATOM 2508 C CA . CYS A 1 326 ? 8.107 -10.966 -8.746 1.00 91.81 326 CYS A CA 1
ATOM 2509 C C . CYS A 1 326 ? 7.102 -11.743 -7.873 1.00 91.81 326 CYS A C 1
ATOM 2511 O O . CYS A 1 326 ? 6.986 -12.961 -8.014 1.00 91.81 326 CYS A O 1
ATOM 2513 N N . LEU A 1 327 ? 6.284 -11.040 -7.084 1.00 90.94 327 LEU A N 1
ATOM 2514 C CA . LEU A 1 327 ? 5.196 -11.613 -6.289 1.00 90.94 327 LEU A CA 1
ATOM 2515 C C . LEU A 1 327 ? 4.104 -12.255 -7.166 1.00 90.94 327 LEU A C 1
ATOM 2517 O O . LEU A 1 327 ? 3.643 -13.356 -6.867 1.00 90.94 327 LEU A O 1
ATOM 2521 N N . LYS A 1 328 ? 3.717 -11.611 -8.279 1.00 91.00 328 LYS A N 1
ATOM 2522 C CA . LYS A 1 328 ? 2.775 -12.172 -9.268 1.00 91.00 328 LYS A CA 1
ATOM 2523 C C . LYS A 1 328 ? 3.262 -13.524 -9.792 1.00 91.00 328 LYS A C 1
ATOM 2525 O O . LYS A 1 328 ? 2.507 -14.492 -9.754 1.00 91.00 328 LYS A O 1
ATOM 2530 N N . LEU A 1 329 ? 4.528 -13.599 -10.211 1.00 91.06 329 LEU A N 1
ATOM 2531 C CA . LEU A 1 329 ? 5.140 -14.832 -10.713 1.00 91.06 329 LEU A CA 1
ATOM 2532 C C . LEU A 1 329 ? 5.235 -15.922 -9.633 1.00 91.06 329 LEU A C 1
ATOM 2534 O O . LEU A 1 329 ? 4.989 -17.089 -9.933 1.00 91.06 329 LEU A O 1
ATOM 2538 N N . ALA A 1 330 ? 5.538 -15.565 -8.382 1.00 91.00 330 ALA A N 1
ATOM 2539 C CA . ALA A 1 330 ? 5.552 -16.523 -7.278 1.00 91.00 330 ALA A CA 1
ATOM 2540 C C . ALA A 1 330 ? 4.151 -17.114 -7.012 1.00 91.00 330 ALA A C 1
ATOM 2542 O O . ALA A 1 330 ? 3.999 -18.331 -6.918 1.00 91.00 330 ALA A O 1
ATOM 2543 N N . ILE A 1 331 ? 3.104 -16.287 -6.953 1.00 91.06 331 ILE A N 1
ATOM 2544 C CA . ILE A 1 331 ? 1.737 -16.780 -6.714 1.00 91.06 331 ILE A CA 1
ATOM 2545 C C . ILE A 1 331 ? 1.248 -17.651 -7.887 1.00 91.06 331 ILE A C 1
ATOM 2547 O O . ILE A 1 331 ? 0.675 -18.720 -7.670 1.00 91.06 331 ILE A O 1
ATOM 2551 N N . GLU A 1 332 ? 1.511 -17.234 -9.125 1.00 91.44 332 GLU A N 1
ATOM 2552 C CA . GLU A 1 332 ? 1.051 -17.942 -10.323 1.00 91.44 332 GLU A CA 1
ATOM 2553 C C . GLU A 1 332 ? 1.814 -19.257 -10.561 1.00 91.44 332 GLU A C 1
ATOM 2555 O O . GLU A 1 332 ? 1.186 -20.296 -10.729 1.00 91.44 332 GLU A O 1
ATOM 2560 N N . TYR A 1 333 ? 3.152 -19.260 -10.514 1.00 90.75 333 TYR A N 1
ATOM 2561 C CA . TYR A 1 333 ? 3.959 -20.422 -10.926 1.00 90.75 333 TYR A CA 1
ATOM 2562 C C . TYR A 1 333 ? 4.506 -21.258 -9.761 1.00 90.75 333 TYR A C 1
ATOM 2564 O O . TYR A 1 333 ? 4.557 -22.484 -9.859 1.00 90.75 333 TYR A O 1
ATOM 2572 N N . LEU A 1 334 ? 4.907 -20.633 -8.647 1.00 90.56 334 LEU A N 1
ATOM 2573 C CA . LEU A 1 334 ? 5.455 -21.363 -7.496 1.00 90.56 334 LEU A CA 1
ATOM 2574 C C . LEU A 1 334 ? 4.325 -21.978 -6.652 1.00 90.56 334 LEU A C 1
ATOM 2576 O O . LEU A 1 334 ? 4.342 -23.181 -6.387 1.00 90.56 334 LEU A O 1
ATOM 2580 N N . ILE A 1 335 ? 3.319 -21.173 -6.290 1.00 91.00 335 ILE A N 1
ATOM 2581 C CA . ILE A 1 335 ? 2.142 -21.626 -5.528 1.00 91.00 335 ILE A CA 1
ATOM 2582 C C . ILE A 1 335 ? 1.125 -22.326 -6.441 1.00 91.00 335 ILE A C 1
ATOM 2584 O O . ILE A 1 335 ? 0.538 -23.330 -6.040 1.00 91.00 335 ILE A O 1
ATOM 2588 N N . GLY A 1 336 ? 0.931 -21.841 -7.672 1.00 92.94 336 GLY A N 1
ATOM 2589 C CA . GLY A 1 336 ? -0.058 -22.403 -8.594 1.00 92.94 336 GLY A CA 1
ATOM 2590 C C . GLY A 1 336 ? -1.473 -21.876 -8.359 1.00 92.94 336 GLY A C 1
ATOM 2591 O O . GLY A 1 336 ? -2.416 -22.665 -8.402 1.00 92.94 336 GLY A O 1
ATOM 2592 N N . TRP A 1 337 ? -1.641 -20.580 -8.069 1.00 91.69 337 TRP A N 1
ATOM 2593 C CA . TRP A 1 337 ? -2.947 -19.980 -7.764 1.00 91.69 337 TRP A CA 1
ATOM 2594 C C . TRP A 1 337 ? -3.377 -18.910 -8.776 1.00 91.69 337 TRP A C 1
ATOM 2596 O O . TRP A 1 337 ? -2.661 -17.938 -9.021 1.00 91.69 337 TRP A O 1
ATOM 2606 N N . ASP A 1 338 ? -4.597 -19.039 -9.299 1.00 90.88 338 ASP A N 1
ATOM 2607 C CA . ASP A 1 338 ? -5.256 -18.011 -10.100 1.00 90.88 338 ASP A CA 1
ATOM 2608 C C . ASP A 1 338 ? -5.999 -17.031 -9.182 1.00 90.88 338 ASP A C 1
ATOM 2610 O O . ASP A 1 338 ? -7.013 -17.354 -8.557 1.00 90.88 338 ASP A O 1
ATOM 2614 N N . ARG A 1 339 ? -5.498 -15.795 -9.114 1.00 87.31 339 ARG A N 1
ATOM 2615 C CA . ARG A 1 339 ? -6.099 -14.719 -8.311 1.00 87.31 339 ARG A CA 1
ATOM 2616 C C . ARG A 1 339 ? -7.370 -14.127 -8.927 1.00 87.31 339 ARG A C 1
ATOM 2618 O O . ARG A 1 339 ? -8.133 -13.512 -8.193 1.00 87.31 339 ARG A O 1
ATOM 2625 N N . ALA A 1 340 ? -7.602 -14.291 -10.230 1.00 87.75 340 ALA A N 1
ATOM 2626 C CA . ALA A 1 340 ? -8.812 -13.819 -10.901 1.00 87.75 340 ALA A CA 1
ATOM 2627 C C . ALA A 1 340 ? -9.973 -14.809 -10.720 1.00 87.75 340 ALA A C 1
ATOM 2629 O O . ALA A 1 340 ? -11.082 -14.394 -10.391 1.00 87.75 340 ALA A O 1
ATOM 2630 N N . ALA A 1 341 ? -9.710 -16.112 -10.863 1.00 87.56 341 ALA A N 1
ATOM 2631 C CA . ALA A 1 341 ? -10.689 -17.163 -10.563 1.00 87.56 341 ALA A CA 1
ATOM 2632 C C . ALA A 1 341 ? -10.818 -17.480 -9.058 1.00 87.56 341 ALA A C 1
ATOM 2634 O O . ALA A 1 341 ? -11.747 -18.179 -8.658 1.00 87.56 341 ALA A O 1
ATOM 2635 N N . ASN A 1 342 ? -9.882 -16.989 -8.236 1.00 87.69 342 ASN A N 1
ATOM 2636 C CA . ASN A 1 342 ? -9.706 -17.342 -6.825 1.00 87.69 342 ASN A CA 1
ATOM 2637 C C . ASN A 1 342 ? -9.675 -18.867 -6.593 1.00 87.69 342 ASN A C 1
ATOM 2639 O O . ASN A 1 342 ? -10.405 -19.402 -5.758 1.00 87.69 342 ASN A O 1
ATOM 2643 N N . ALA A 1 343 ? -8.849 -19.563 -7.377 1.00 89.69 343 ALA A N 1
ATOM 2644 C CA . ALA A 1 343 ? -8.810 -21.021 -7.439 1.00 89.69 343 ALA A CA 1
ATOM 2645 C C . ALA A 1 343 ? -7.397 -21.550 -7.763 1.00 89.69 343 ALA A C 1
ATOM 2647 O O . ALA A 1 343 ? -6.597 -20.834 -8.372 1.00 89.69 343 ALA A O 1
ATOM 2648 N N . PRO A 1 344 ? -7.075 -22.814 -7.427 1.00 90.56 344 PRO A N 1
ATOM 2649 C CA . PRO A 1 344 ? -5.842 -23.451 -7.881 1.00 90.56 344 PRO A CA 1
ATOM 2650 C C . PRO A 1 344 ? -5.804 -23.589 -9.411 1.00 90.56 344 PRO A C 1
ATOM 2652 O O . PRO A 1 344 ? -6.786 -23.973 -10.052 1.00 90.56 344 PRO A O 1
ATOM 2655 N N . LEU A 1 345 ? -4.637 -23.334 -10.004 1.00 89.25 345 LEU A N 1
ATOM 2656 C CA . LEU A 1 345 ? -4.388 -23.534 -11.429 1.00 89.25 345 LEU A CA 1
ATOM 2657 C C . LEU A 1 345 ? -4.397 -25.024 -11.784 1.00 89.25 345 LEU A C 1
ATOM 2659 O O . LEU A 1 345 ? -3.789 -25.853 -11.106 1.00 89.25 345 LEU A O 1
ATOM 2663 N N . LYS A 1 346 ? -5.011 -25.357 -12.928 1.00 83.31 346 LYS A N 1
ATOM 2664 C CA . LYS A 1 346 ? -5.086 -26.736 -13.454 1.00 83.31 346 LYS A CA 1
ATOM 2665 C C . LYS A 1 346 ? -3.715 -27.397 -13.614 1.00 83.31 346 LYS A C 1
ATOM 2667 O O . LYS A 1 346 ? -3.589 -28.599 -13.401 1.00 83.31 346 LYS A O 1
ATOM 2672 N N . ASN A 1 347 ? -2.703 -26.605 -13.966 1.00 79.25 347 ASN A N 1
ATOM 2673 C CA . ASN A 1 347 ? -1.343 -27.076 -14.221 1.00 79.25 347 ASN A CA 1
ATOM 2674 C C . ASN A 1 347 ? -0.551 -27.360 -12.932 1.00 79.25 347 ASN A C 1
ATOM 2676 O O . ASN A 1 347 ? 0.516 -27.960 -13.024 1.00 79.25 347 ASN A O 1
ATOM 2680 N N . ARG A 1 348 ? -1.108 -27.000 -11.759 1.00 82.19 348 ARG A N 1
ATOM 2681 C CA . ARG A 1 348 ? -0.483 -27.059 -10.425 1.00 82.19 348 ARG A CA 1
ATOM 2682 C C . ARG A 1 348 ? 0.704 -26.097 -10.274 1.00 82.19 348 ARG A C 1
ATOM 2684 O O . ARG A 1 348 ? 1.266 -25.623 -11.256 1.00 82.19 348 ARG A O 1
ATOM 2691 N N . GLY A 1 349 ? 1.051 -25.779 -9.029 1.00 87.50 349 GLY A N 1
ATOM 2692 C CA . GLY A 1 349 ? 2.297 -25.086 -8.701 1.00 87.50 349 GLY A CA 1
ATOM 2693 C C . GLY A 1 349 ? 3.448 -26.074 -8.530 1.00 87.50 349 GLY A C 1
ATOM 2694 O O . GLY A 1 349 ? 3.237 -27.290 -8.498 1.00 87.50 349 GLY A O 1
ATOM 2695 N N . VAL A 1 350 ? 4.661 -25.554 -8.328 1.00 90.38 350 VAL A N 1
ATOM 2696 C CA . VAL A 1 350 ? 5.854 -26.357 -7.979 1.00 90.38 350 VAL A CA 1
ATOM 2697 C C . VAL A 1 350 ? 5.595 -27.243 -6.753 1.00 90.38 350 VAL A C 1
ATOM 2699 O O . VAL A 1 350 ? 6.058 -28.379 -6.690 1.00 90.38 350 VAL A O 1
ATOM 2702 N N . PHE A 1 351 ? 4.798 -26.749 -5.805 1.00 87.56 351 PHE A N 1
ATOM 2703 C CA . PHE A 1 351 ? 4.436 -27.456 -4.578 1.00 87.56 351 PHE A CA 1
ATOM 2704 C C . PHE A 1 351 ? 3.181 -28.348 -4.684 1.00 87.56 351 PHE A C 1
ATOM 2706 O O . PHE A 1 351 ? 2.714 -28.883 -3.680 1.00 87.56 351 PHE A O 1
ATOM 2713 N N . GLY A 1 352 ? 2.616 -28.526 -5.883 1.00 88.56 352 GLY A N 1
ATOM 2714 C CA . GLY A 1 352 ? 1.411 -29.325 -6.109 1.00 88.56 352 GLY A CA 1
ATOM 2715 C C . GLY A 1 352 ? 0.132 -28.488 -6.202 1.00 88.56 352 GLY A C 1
ATOM 2716 O O . GLY A 1 352 ? 0.117 -27.425 -6.815 1.00 88.56 352 GLY A O 1
ATOM 2717 N N . THR A 1 353 ? -0.983 -29.010 -5.678 1.00 90.31 353 THR A N 1
ATOM 2718 C CA . THR A 1 353 ? -2.299 -28.341 -5.767 1.00 90.31 353 THR A CA 1
ATOM 2719 C C . THR A 1 353 ? -2.628 -27.668 -4.431 1.00 90.31 353 THR A C 1
ATOM 2721 O O . THR A 1 353 ? -2.904 -28.390 -3.473 1.00 90.31 353 THR A O 1
ATOM 2724 N N . PRO A 1 354 ? -2.606 -26.327 -4.328 1.00 89.94 354 PRO A N 1
ATOM 2725 C CA . PRO A 1 354 ? -2.961 -25.639 -3.088 1.00 89.94 354 PRO A CA 1
ATOM 2726 C C . PRO A 1 354 ? -4.465 -25.765 -2.792 1.00 89.94 354 PRO A C 1
ATOM 2728 O O . PRO A 1 354 ? -5.299 -25.530 -3.665 1.00 89.94 354 PRO A O 1
ATOM 2731 N N . SER A 1 355 ? -4.818 -26.097 -1.547 1.00 86.81 355 SER A N 1
ATOM 2732 C CA . SER A 1 355 ? -6.203 -26.041 -1.040 1.00 86.81 355 SER A CA 1
ATOM 2733 C C . SER A 1 355 ? -6.658 -24.611 -0.723 1.00 86.81 355 SER A C 1
ATOM 2735 O O . SER A 1 355 ? -7.850 -24.318 -0.723 1.00 86.81 355 SER A O 1
ATOM 2737 N N . GLY A 1 356 ? -5.701 -23.721 -0.477 1.00 87.12 356 GLY A N 1
ATOM 2738 C CA . GLY A 1 356 ? -5.874 -22.294 -0.260 1.00 87.12 356 GLY A CA 1
ATOM 2739 C C . GLY A 1 356 ? -4.503 -21.628 -0.168 1.00 87.12 356 GLY A C 1
ATOM 2740 O O . GLY A 1 356 ? -3.483 -22.309 -0.037 1.00 87.12 356 GLY A O 1
ATOM 2741 N N . TYR A 1 357 ? -4.473 -20.302 -0.238 1.00 88.44 357 TYR A N 1
ATOM 2742 C CA . TYR A 1 357 ? -3.259 -19.517 -0.037 1.00 88.44 357 TYR A CA 1
ATOM 2743 C C . TYR A 1 357 ? -3.578 -18.265 0.784 1.00 88.44 357 TYR A C 1
ATOM 2745 O O . TYR A 1 357 ? -4.683 -17.726 0.724 1.00 88.44 357 TYR A O 1
ATOM 2753 N N . LEU A 1 358 ? -2.584 -17.797 1.529 1.00 88.50 358 LEU A N 1
ATOM 2754 C CA . LEU A 1 358 ? -2.556 -16.475 2.135 1.00 88.50 358 LEU A CA 1
ATOM 2755 C C . LEU A 1 358 ? -1.217 -15.855 1.747 1.00 88.50 358 LEU A C 1
ATOM 2757 O O . LEU A 1 358 ? -0.196 -16.540 1.754 1.00 88.50 358 LEU A O 1
ATOM 2761 N N . HIS A 1 359 ? -1.221 -14.571 1.411 1.00 88.00 359 HIS A N 1
ATOM 2762 C CA . HIS A 1 359 ? -0.001 -13.784 1.308 1.00 88.00 359 HIS A CA 1
ATOM 2763 C C . HIS A 1 359 ? -0.156 -12.556 2.196 1.00 88.00 359 HIS A C 1
ATOM 2765 O O . HIS A 1 359 ? -1.244 -11.989 2.306 1.00 88.00 359 HIS A O 1
ATOM 2771 N N . ILE A 1 360 ? 0.938 -12.183 2.840 1.00 87.19 360 ILE A N 1
ATOM 2772 C CA . ILE A 1 360 ? 1.073 -10.979 3.645 1.00 87.19 360 ILE A CA 1
ATOM 2773 C C . ILE A 1 360 ? 2.332 -10.297 3.130 1.00 87.19 360 ILE A C 1
ATOM 2775 O O . ILE A 1 360 ? 3.331 -10.966 2.871 1.00 87.19 360 ILE A O 1
ATOM 2779 N N . VAL A 1 361 ? 2.255 -8.983 2.958 1.00 81.44 361 VAL A N 1
ATOM 2780 C CA . 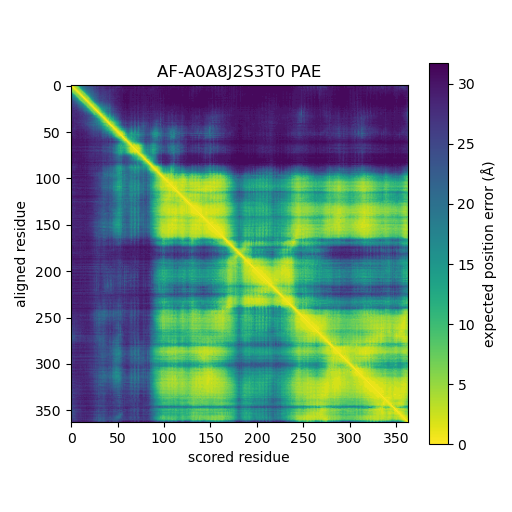VAL A 1 361 ? 3.434 -8.145 2.759 1.00 81.44 361 VAL A CA 1
ATOM 2781 C C . VAL A 1 361 ? 3.774 -7.578 4.134 1.00 81.44 361 VAL A C 1
ATOM 2783 O O . VAL A 1 361 ? 2.947 -6.894 4.743 1.00 81.44 361 VAL A O 1
ATOM 2786 N N . GLU A 1 362 ? 4.934 -7.969 4.650 1.00 67.50 362 GLU A N 1
ATOM 2787 C CA . GLU A 1 362 ? 5.600 -7.310 5.771 1.00 67.50 362 GLU A CA 1
ATOM 2788 C C . GLU A 1 362 ? 6.763 -6.513 5.168 1.00 67.50 362 GLU A C 1
ATOM 2790 O O . GLU A 1 362 ? 7.486 -7.047 4.326 1.00 67.50 362 GLU A O 1
ATOM 2795 N N . ASP A 1 363 ? 6.882 -5.256 5.587 1.00 55.56 363 ASP A N 1
ATOM 2796 C CA . ASP A 1 363 ? 7.882 -4.259 5.188 1.00 55.56 363 ASP A CA 1
ATOM 2797 C C . ASP A 1 363 ? 8.436 -3.628 6.478 1.00 55.56 363 ASP A C 1
ATOM 2799 O O . ASP A 1 363 ? 7.586 -3.312 7.353 1.00 55.56 363 ASP A O 1
#

pLDDT: mean 70.37, std 22.29, range [20.75, 92.94]

Organism: NCBI:txid27404

Secondary structure (DSSP, 8-state):
-------------------------------S-GGG---TTTTTT---S---------S-SS--HHHHHHHHHHS-----TT-TT---------SSPPPTTSTTHHHHH-TTTSGGG-SSSS---SS---HHHHHHHHHT-TT-GGGSHHHHHHHHHHHHHHHHHT-EEEEE---S-EE-TTS-EE-HHHHHHT--HHHHHHHHHHHHHHHHHHTTTPPPPPPPTT--HHHHHHHHHEEEEEPPPTTSHHHHHHHHHHHHHHHHHH-S-S--------GGG-HHHHHHHT-HHHHGGGSSSPPPHHHHHHHHHH-HHHHHHHHHHHHHHIIIIII-EETTTTEE-TT-BTTB--S--------

Solvent-accessible surface area (backbone atoms only — not comparable to full-atom values): 23328 Å² total; per-residue (Å²): 144,86,82,88,79,89,81,86,82,87,87,84,88,83,89,78,88,87,87,83,84,88,80,90,73,90,75,76,91,67,96,65,76,75,86,75,67,80,53,86,70,64,70,79,69,69,77,78,86,73,83,80,83,64,84,81,78,92,58,87,90,83,73,69,59,67,60,54,52,51,59,60,70,70,49,94,65,85,80,63,102,76,65,94,78,68,83,80,81,79,86,70,86,72,93,68,81,83,52,82,80,45,53,50,40,53,20,50,70,34,43,90,83,17,62,93,58,42,88,41,72,48,64,91,55,99,66,87,72,53,65,69,57,51,49,56,47,50,54,66,40,92,80,46,75,49,27,26,43,85,49,43,52,60,51,49,53,48,52,48,53,49,54,25,69,74,37,74,45,81,47,63,73,69,58,79,66,36,76,45,96,88,67,48,81,44,39,41,63,58,58,58,72,67,54,51,75,64,46,46,46,57,44,49,56,51,53,52,50,40,50,64,31,49,79,68,76,43,82,72,73,80,83,62,93,87,57,49,65,66,44,48,47,51,68,64,40,44,41,81,40,54,43,62,54,84,85,32,74,64,34,55,53,50,53,51,50,49,51,55,53,46,33,73,74,74,42,74,77,91,73,85,84,88,88,80,82,68,70,87,77,41,64,64,31,44,36,58,54,63,25,71,79,68,27,54,79,35,70,91,48,78,72,59,67,67,64,51,51,54,51,40,60,48,20,48,53,17,50,54,54,46,51,51,53,52,52,50,49,41,42,44,52,46,49,7,41,35,80,89,79,70,41,57,38,92,86,37,13,78,82,36,78,50,94,72,89,85,87,81,89,84,119

Radius of gyration: 30.54 Å; Cα contacts (8 Å, |Δi|>4): 263; chains: 1; bounding box: 77×91×68 Å

Mean predicted aligned error: 17.42 Å

Foldseek 3Di:
DDDDDDDDDDDDDDDDDDDDDDDDDDDDPDPDDPVVPDDPVVVVPPPCPDDDQFDDPPDDDDDPVVVVVCVVVVDPDPDDPPPPPPDPPDRDDDPDDDDLVPQLVCLRRCCVLVPPSDQARNDDDPDDDDNVRSLVVLCPDPVNPCQFPVNVVVSLVSVLVCQQVVDWDKDFPWDQWDQDPVRDTDTLVVLLVPDDPVLLVLLVVLVVVQVVQVVVVHDRDDRDPPHDPSSNNRVVRIDGGTPDGPLDPVVVVVVVVVQVVCCVVVNHDPDDDDDDDDQQPDLQLCCLQVNDPRSVVCPVPNDDSVVSVVSCNGRVVSSVVVVVVSVVCCVCAAQQADPVVQAGHPVGHPVGTDPHDDDDDHD